Protein AF-A0A0M3JA82-F1 (afdb_monomer_lite)

Organism: Anisakis simplex (NCBI:txid6269)

Radius of gyration: 19.35 Å; chains: 1; bounding box: 41×44×54 Å

Foldseek 3Di:
DVLLLCLLVLLLLLLLLLLPPQLLSLLLNLLVLLVSLVCVLPDVVQVFDPVLNVLSVVLNVVSPDCVNCVLSVNHDDPHSVVSNVVSVVVVVVVVVVVVVPVPDDDDDDPVVVVSSVVSNVVSVVNSVSSVVSVVSSVVRGPDPDPSLVVSLVVLLCCLQPPDPSNVSSVVVNVVSDPDDDPVNVVSVVVVVVVVVVVVVD

Structure (mmCIF, N/CA/C/O backbone):
data_AF-A0A0M3JA82-F1
#
_entry.id   AF-A0A0M3JA82-F1
#
loop_
_atom_site.group_PDB
_atom_site.id
_atom_site.type_symbol
_atom_site.label_atom_id
_atom_site.label_alt_id
_atom_site.label_comp_id
_atom_site.label_asym_id
_atom_site.label_entity_id
_atom_site.label_seq_id
_atom_site.pdbx_PDB_ins_code
_atom_site.Cartn_x
_atom_site.Cartn_y
_atom_site.Cartn_z
_atom_site.occupancy
_atom_site.B_iso_or_equiv
_atom_site.auth_seq_id
_atom_site.auth_comp_id
_atom_site.auth_asym_id
_atom_site.auth_atom_id
_atom_site.pdbx_PDB_model_num
ATOM 1 N N . MET A 1 1 ? 13.666 -11.683 -6.763 1.00 44.91 1 MET A N 1
ATOM 2 C CA . MET A 1 1 ? 13.104 -12.729 -5.869 1.00 44.91 1 MET A CA 1
ATOM 3 C C . MET A 1 1 ? 12.650 -12.192 -4.512 1.00 44.91 1 MET A C 1
ATOM 5 O O . MET A 1 1 ? 11.542 -12.524 -4.117 1.00 44.91 1 MET A O 1
ATOM 9 N N . LEU A 1 2 ? 13.435 -11.373 -3.786 1.00 51.62 2 LEU A N 1
ATOM 10 C CA . LEU A 1 2 ? 12.968 -10.828 -2.496 1.00 51.62 2 LEU A CA 1
ATOM 11 C C . LEU A 1 2 ? 11.893 -9.739 -2.658 1.00 51.62 2 LEU A C 1
ATOM 13 O O . LEU A 1 2 ? 10.904 -9.768 -1.934 1.00 51.62 2 LEU A O 1
ATOM 17 N N . VAL A 1 3 ? 12.042 -8.822 -3.619 1.00 56.50 3 VAL A N 1
ATOM 18 C CA . VAL A 1 3 ? 11.141 -7.662 -3.755 1.00 56.50 3 VAL A CA 1
ATOM 19 C C . VAL A 1 3 ? 9.725 -8.081 -4.153 1.00 56.50 3 VAL A C 1
ATOM 21 O O . VAL A 1 3 ? 8.761 -7.669 -3.514 1.00 56.50 3 VAL A O 1
ATOM 24 N N . ASP A 1 4 ? 9.608 -9.001 -5.105 1.00 60.62 4 ASP A N 1
ATOM 25 C CA . ASP A 1 4 ? 8.323 -9.483 -5.616 1.00 60.62 4 ASP A CA 1
ATOM 26 C C . ASP A 1 4 ? 7.483 -10.194 -4.538 1.00 60.62 4 ASP A C 1
ATOM 28 O O . ASP A 1 4 ? 6.259 -10.208 -4.586 1.00 60.62 4 ASP A O 1
ATOM 32 N N . SER A 1 5 ? 8.134 -10.817 -3.546 1.00 68.00 5 SER A N 1
ATOM 33 C CA . SER A 1 5 ? 7.434 -11.460 -2.421 1.00 68.00 5 SER A CA 1
ATOM 34 C C . SER A 1 5 ? 6.923 -10.457 -1.385 1.00 68.00 5 SER A C 1
ATOM 36 O O . SER A 1 5 ? 5.996 -10.759 -0.633 1.00 68.00 5 SER A O 1
ATOM 38 N N . GLN A 1 6 ? 7.541 -9.275 -1.325 1.00 75.62 6 GLN A N 1
ATOM 39 C CA . GLN A 1 6 ? 7.246 -8.266 -0.314 1.00 75.62 6 GLN A CA 1
ATOM 40 C C . GLN A 1 6 ? 6.302 -7.183 -0.824 1.00 75.62 6 GLN A C 1
ATOM 42 O O . GLN A 1 6 ? 5.654 -6.544 -0.000 1.00 75.62 6 GLN A O 1
ATOM 47 N N . LEU A 1 7 ? 6.176 -6.990 -2.141 1.00 79.81 7 LEU A N 1
ATOM 48 C CA . LEU A 1 7 ? 5.348 -5.938 -2.740 1.00 79.81 7 LEU A CA 1
ATOM 49 C C . LEU A 1 7 ? 3.901 -5.923 -2.209 1.00 79.81 7 LEU A C 1
ATOM 51 O O . LEU A 1 7 ? 3.450 -4.862 -1.775 1.00 79.81 7 LEU A O 1
ATOM 55 N N . PRO A 1 8 ? 3.205 -7.075 -2.088 1.00 85.69 8 PRO A N 1
ATOM 56 C CA . PRO A 1 8 ? 1.876 -7.126 -1.474 1.00 85.69 8 PRO A CA 1
ATOM 57 C C . PRO A 1 8 ? 1.854 -6.673 -0.007 1.00 85.69 8 PRO A C 1
ATOM 59 O O . PRO A 1 8 ? 0.906 -6.027 0.433 1.00 85.69 8 PRO A O 1
ATOM 62 N N . ASN A 1 9 ? 2.899 -6.999 0.763 1.00 85.25 9 ASN A N 1
ATOM 63 C CA . ASN A 1 9 ? 3.013 -6.601 2.168 1.00 85.25 9 ASN A CA 1
ATOM 64 C C . ASN A 1 9 ? 3.306 -5.106 2.296 1.00 85.25 9 ASN A C 1
ATOM 66 O O . ASN A 1 9 ? 2.727 -4.449 3.153 1.00 85.25 9 ASN A O 1
ATOM 70 N N . ILE A 1 10 ? 4.167 -4.565 1.432 1.00 81.50 10 ILE A N 1
ATOM 71 C CA . ILE A 1 10 ? 4.504 -3.140 1.392 1.00 81.50 10 ILE A CA 1
ATOM 72 C C . ILE A 1 10 ? 3.253 -2.332 1.065 1.00 81.50 10 ILE A C 1
ATOM 74 O O . ILE A 1 10 ? 2.904 -1.431 1.821 1.00 81.50 10 ILE A O 1
ATOM 78 N N . MET A 1 11 ? 2.530 -2.706 0.004 1.00 85.00 11 MET A N 1
ATOM 79 C CA . MET A 1 11 ? 1.276 -2.047 -0.371 1.00 85.00 11 MET A CA 1
ATOM 80 C C . MET A 1 11 ? 0.254 -2.087 0.762 1.00 85.00 11 MET A C 1
ATOM 82 O O . MET A 1 11 ? -0.398 -1.080 1.045 1.00 85.00 11 MET A O 1
ATOM 86 N N . HIS A 1 12 ? 0.156 -3.216 1.467 1.00 88.38 12 HIS A N 1
ATOM 87 C CA . HIS A 1 12 ? -0.745 -3.343 2.607 1.00 88.38 12 HIS A CA 1
ATOM 88 C C . HIS A 1 12 ? -0.336 -2.467 3.796 1.00 88.38 12 HIS A C 1
ATOM 90 O O . HIS A 1 12 ? -1.172 -1.751 4.341 1.00 88.38 12 HIS A O 1
ATOM 96 N N . ILE A 1 13 ? 0.948 -2.459 4.162 1.00 84.75 13 ILE A N 1
ATOM 97 C CA . ILE A 1 13 ? 1.487 -1.627 5.248 1.00 84.75 13 ILE A CA 1
ATOM 98 C C . ILE A 1 13 ? 1.284 -0.145 4.936 1.00 84.75 13 ILE A C 1
ATOM 100 O O . ILE A 1 13 ? 0.745 0.576 5.773 1.00 84.75 13 ILE A O 1
ATOM 104 N N . VAL A 1 14 ? 1.650 0.301 3.729 1.00 81.56 14 VAL A N 1
ATOM 105 C CA . VAL A 1 14 ? 1.443 1.690 3.303 1.00 81.56 14 VAL A CA 1
ATOM 106 C C . VAL A 1 14 ? -0.035 2.049 3.371 1.00 81.56 14 VAL A C 1
ATOM 108 O O . VAL A 1 14 ? -0.371 3.082 3.927 1.00 81.56 14 VAL A O 1
ATOM 111 N N . THR A 1 15 ? -0.934 1.183 2.901 1.00 84.88 15 THR A N 1
ATOM 112 C CA . THR A 1 15 ? -2.383 1.446 2.936 1.00 84.88 15 THR A CA 1
ATOM 113 C C . THR A 1 15 ? -2.925 1.543 4.363 1.00 84.88 15 THR A C 1
ATOM 115 O O . THR A 1 15 ? -3.712 2.437 4.667 1.00 84.88 15 THR A O 1
ATOM 118 N N . CYS A 1 16 ? -2.503 0.658 5.270 1.00 82.69 16 CYS A N 1
ATOM 119 C CA . CYS A 1 16 ? -2.956 0.685 6.663 1.00 82.69 16 CYS A CA 1
ATOM 120 C C . CYS A 1 16 ? -2.388 1.861 7.466 1.00 82.69 16 CYS A C 1
ATOM 122 O O . CYS A 1 16 ? -3.008 2.292 8.441 1.00 82.69 16 CYS A O 1
ATOM 124 N N . LEU A 1 17 ? -1.211 2.354 7.097 1.00 77.69 17 LEU A N 1
ATOM 125 C CA . LEU A 1 17 ? -0.515 3.411 7.824 1.00 77.69 17 LEU A CA 1
ATOM 126 C C . LEU A 1 17 ? -0.634 4.787 7.149 1.00 77.69 17 LEU A C 1
ATOM 128 O O . LEU A 1 17 ? -0.330 5.798 7.767 1.00 77.69 17 LEU A O 1
ATOM 132 N N . ALA A 1 18 ? -1.137 4.842 5.918 1.00 72.00 18 ALA A N 1
ATOM 133 C CA . ALA A 1 18 ? -1.415 6.067 5.172 1.00 72.00 18 ALA A CA 1
ATOM 134 C C . ALA A 1 18 ? -2.380 7.004 5.914 1.00 72.00 18 ALA A C 1
ATOM 136 O O . ALA A 1 18 ? -2.218 8.214 5.876 1.00 72.00 18 ALA A O 1
ATOM 137 N N . ALA A 1 19 ? -3.370 6.460 6.619 1.00 66.38 19 ALA A N 1
ATOM 138 C CA . ALA A 1 19 ? -4.309 7.263 7.402 1.00 66.38 19 ALA A CA 1
ATOM 139 C C . ALA A 1 19 ? -3.764 7.664 8.788 1.00 66.38 19 ALA A C 1
ATOM 141 O O . ALA A 1 19 ? -4.510 8.207 9.596 1.00 66.38 19 ALA A O 1
ATOM 142 N N . ASP A 1 20 ? -2.504 7.345 9.100 1.00 71.31 20 ASP A N 1
ATOM 143 C CA . ASP A 1 20 ? -1.897 7.705 10.376 1.00 71.31 20 ASP A CA 1
ATOM 144 C C . ASP A 1 20 ? -1.410 9.163 10.371 1.00 71.31 20 ASP A C 1
ATOM 146 O O . ASP A 1 20 ? -0.782 9.645 9.419 1.00 71.31 20 ASP A O 1
ATOM 150 N N . GLU A 1 21 ? -1.709 9.882 11.447 1.00 66.69 21 GLU A N 1
ATOM 151 C CA . GLU A 1 21 ? -1.297 11.276 11.633 1.00 66.69 21 GLU A CA 1
ATOM 152 C C . GLU A 1 21 ? 0.134 11.387 12.173 1.00 66.69 21 GLU A C 1
ATOM 154 O O . GLU A 1 21 ? 0.722 12.466 12.128 1.00 66.69 21 GLU A O 1
ATOM 159 N N . SER A 1 22 ? 0.737 10.281 12.628 1.00 72.12 22 SER A N 1
ATOM 160 C CA . SER A 1 22 ? 2.102 10.302 13.145 1.00 72.12 22 SER A CA 1
ATOM 161 C C . SER A 1 22 ? 3.124 10.606 12.046 1.00 72.12 22 SER A C 1
ATOM 163 O O . SER A 1 22 ? 3.312 9.838 11.095 1.00 72.12 22 SER A O 1
ATOM 165 N N . ASN A 1 23 ? 3.874 11.694 12.237 1.00 67.19 23 ASN A N 1
ATOM 166 C CA . ASN A 1 23 ? 5.014 12.051 11.389 1.00 67.19 23 ASN A CA 1
ATOM 167 C C . ASN A 1 23 ? 6.048 10.919 11.320 1.00 67.19 23 ASN A C 1
ATOM 169 O O . ASN A 1 23 ? 6.592 10.649 10.255 1.00 67.19 23 ASN A O 1
ATOM 173 N N . PHE A 1 24 ? 6.270 10.191 12.421 1.00 69.88 24 PHE A N 1
ATOM 174 C CA . PHE A 1 24 ? 7.186 9.050 12.438 1.00 69.88 24 PHE A CA 1
ATOM 175 C C . PHE A 1 24 ? 6.775 7.961 11.440 1.00 69.88 24 PHE A C 1
ATOM 177 O O . PHE A 1 24 ? 7.601 7.456 10.673 1.00 69.88 24 PHE A O 1
ATOM 184 N N . ILE A 1 25 ? 5.488 7.612 11.445 1.00 72.69 25 ILE A N 1
ATOM 185 C CA . ILE A 1 25 ? 4.926 6.580 10.575 1.00 72.69 25 ILE A CA 1
ATOM 186 C C . ILE A 1 25 ? 5.009 7.019 9.112 1.00 72.69 25 ILE A C 1
ATOM 188 O O . ILE A 1 25 ? 5.451 6.244 8.266 1.00 72.69 25 ILE A O 1
ATOM 192 N N . ARG A 1 26 ? 4.684 8.282 8.827 1.00 72.88 26 ARG A N 1
ATOM 193 C CA . ARG A 1 26 ? 4.793 8.889 7.492 1.00 72.88 26 ARG A CA 1
ATOM 194 C C . ARG A 1 26 ? 6.226 8.845 6.951 1.00 72.88 26 ARG A C 1
ATOM 196 O O . ARG A 1 26 ? 6.449 8.319 5.860 1.00 72.88 26 ARG A O 1
ATOM 203 N N . CYS A 1 27 ? 7.202 9.292 7.742 1.00 70.56 27 CYS A N 1
ATOM 204 C CA . CYS A 1 27 ? 8.627 9.220 7.408 1.00 70.56 27 CYS A CA 1
ATOM 205 C C . CYS A 1 27 ? 9.093 7.775 7.174 1.00 70.56 27 CYS A C 1
ATOM 207 O O . CYS A 1 27 ? 9.822 7.495 6.222 1.00 70.56 27 CYS A O 1
ATOM 209 N N . SER A 1 28 ? 8.653 6.841 8.022 1.00 74.94 28 SER A N 1
ATOM 210 C CA . SER A 1 28 ? 9.025 5.426 7.924 1.00 74.94 28 SER A CA 1
ATOM 211 C C . SER A 1 28 ? 8.469 4.770 6.660 1.00 74.94 28 SER A C 1
ATOM 213 O O . SER A 1 28 ? 9.198 4.058 5.970 1.00 74.94 28 SER A O 1
ATOM 215 N N . ILE A 1 29 ? 7.205 5.042 6.313 1.00 76.94 29 ILE A N 1
ATOM 216 C CA . ILE A 1 29 ? 6.591 4.587 5.057 1.00 76.94 29 ILE A CA 1
ATOM 217 C C . ILE A 1 29 ? 7.383 5.116 3.866 1.00 76.94 29 ILE A C 1
ATOM 219 O O . ILE A 1 29 ? 7.764 4.335 2.994 1.00 76.94 29 ILE A O 1
ATOM 223 N N . PHE A 1 30 ? 7.649 6.424 3.845 1.00 75.88 30 PHE A N 1
ATOM 224 C CA . PHE A 1 30 ? 8.395 7.072 2.772 1.00 75.88 30 PHE A CA 1
ATOM 225 C C . PHE A 1 30 ? 9.781 6.439 2.586 1.00 75.88 30 PHE A C 1
ATOM 227 O O . PHE A 1 30 ? 10.139 6.048 1.474 1.00 75.88 30 PHE A O 1
ATOM 234 N N . ALA A 1 31 ? 10.534 6.259 3.675 1.00 75.88 31 ALA A N 1
ATOM 235 C CA . ALA A 1 31 ? 11.864 5.655 3.650 1.00 75.88 31 ALA A CA 1
ATOM 236 C C . ALA A 1 31 ? 11.843 4.203 3.141 1.00 75.88 31 ALA A C 1
ATOM 238 O O . ALA A 1 31 ? 12.665 3.829 2.303 1.00 75.88 31 ALA A O 1
ATOM 239 N N . ILE A 1 32 ? 10.892 3.388 3.612 1.00 79.31 32 ILE A N 1
ATOM 240 C CA . ILE A 1 32 ? 10.730 1.992 3.180 1.00 79.31 32 ILE A CA 1
ATOM 241 C C . ILE A 1 32 ? 10.435 1.939 1.680 1.00 79.31 32 ILE A C 1
ATOM 243 O O . ILE A 1 32 ? 11.161 1.281 0.933 1.00 79.31 32 ILE A O 1
ATOM 247 N N . VAL A 1 33 ? 9.408 2.667 1.238 1.00 78.88 33 VAL A N 1
ATOM 248 C CA . VAL A 1 33 ? 9.001 2.755 -0.168 1.00 78.88 33 VAL A CA 1
ATOM 249 C C . VAL A 1 33 ? 10.177 3.172 -1.046 1.00 78.88 33 VAL A C 1
ATOM 251 O O . VAL A 1 33 ? 10.512 2.465 -1.997 1.00 78.88 33 VAL A O 1
ATOM 254 N N . SER A 1 34 ? 10.833 4.279 -0.700 1.00 79.56 34 SER A N 1
ATOM 255 C CA . SER A 1 34 ? 11.960 4.818 -1.457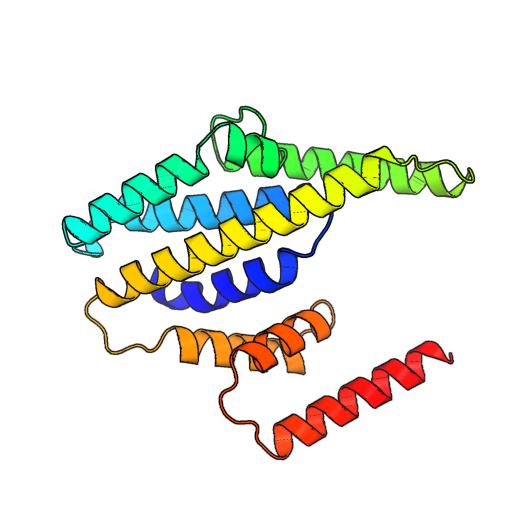 1.00 79.56 34 SER A CA 1
ATOM 256 C C . SER A 1 34 ? 13.074 3.777 -1.611 1.00 79.56 34 SER A C 1
ATOM 258 O O . SER A 1 34 ? 13.482 3.460 -2.730 1.00 79.56 34 SER A O 1
ATOM 260 N N . ASN A 1 35 ? 13.485 3.137 -0.511 1.00 82.06 35 ASN A N 1
ATOM 261 C CA . ASN A 1 35 ? 14.538 2.119 -0.522 1.00 82.06 35 ASN A CA 1
ATOM 262 C C . ASN A 1 35 ? 14.204 0.914 -1.410 1.00 82.06 35 ASN A C 1
ATOM 264 O O . ASN A 1 35 ? 15.080 0.401 -2.106 1.00 82.06 35 ASN A O 1
ATOM 268 N N . ILE A 1 36 ? 12.951 0.456 -1.408 1.00 81.25 36 ILE A N 1
ATOM 269 C CA . ILE A 1 36 ? 12.528 -0.680 -2.231 1.00 81.25 36 ILE A CA 1
ATOM 270 C C . ILE A 1 36 ? 12.612 -0.333 -3.714 1.00 81.25 36 ILE A C 1
ATOM 272 O O . ILE A 1 36 ? 13.212 -1.087 -4.477 1.00 81.25 36 ILE A O 1
ATOM 276 N N . PHE A 1 37 ? 12.056 0.806 -4.126 1.00 81.94 37 PHE A N 1
ATOM 277 C CA . PHE A 1 37 ? 12.047 1.196 -5.535 1.00 81.94 37 PHE A CA 1
ATOM 278 C C . PHE A 1 37 ? 13.438 1.583 -6.046 1.00 81.94 37 PHE A C 1
ATOM 280 O O . PHE A 1 37 ? 13.789 1.214 -7.167 1.00 81.94 37 PHE A O 1
ATOM 287 N N . HIS A 1 38 ? 14.277 2.211 -5.217 1.00 83.06 38 HIS A N 1
ATOM 288 C CA . HIS A 1 38 ? 15.701 2.374 -5.522 1.00 83.06 38 HIS A CA 1
ATOM 289 C C . HIS A 1 38 ? 16.406 1.020 -5.660 1.00 83.06 38 HIS A C 1
ATOM 291 O O . HIS A 1 38 ? 17.185 0.825 -6.592 1.00 83.06 38 HIS A O 1
ATOM 297 N N . GLY A 1 39 ? 16.099 0.062 -4.781 1.00 81.94 39 GLY A N 1
ATOM 298 C CA . GLY A 1 39 ? 16.616 -1.301 -4.854 1.00 81.94 39 GLY A CA 1
ATOM 299 C C . GLY A 1 39 ? 16.201 -2.035 -6.131 1.00 81.94 39 GLY A C 1
ATOM 300 O O . GLY A 1 39 ? 17.022 -2.742 -6.705 1.00 81.94 39 GLY A O 1
ATOM 301 N N . ILE A 1 40 ? 14.967 -1.848 -6.614 1.00 80.00 40 ILE A N 1
ATOM 302 C CA . ILE A 1 40 ? 14.517 -2.372 -7.916 1.00 80.00 40 ILE A CA 1
ATOM 303 C C . ILE A 1 40 ? 15.313 -1.715 -9.048 1.00 80.00 40 ILE A C 1
ATOM 305 O O . ILE A 1 40 ? 15.851 -2.423 -9.894 1.00 80.00 40 ILE A O 1
ATOM 309 N N . ALA A 1 41 ? 15.426 -0.382 -9.042 1.00 81.69 41 ALA A N 1
ATOM 310 C CA . ALA A 1 41 ? 16.093 0.383 -10.097 1.00 81.69 41 ALA A CA 1
ATOM 311 C C . ALA A 1 41 ? 17.582 0.039 -10.235 1.00 81.69 41 ALA A C 1
ATOM 313 O O . ALA A 1 41 ? 18.111 -0.005 -11.344 1.00 81.69 41 ALA A O 1
ATOM 314 N N . ALA A 1 42 ? 18.257 -0.185 -9.106 1.00 82.06 42 ALA A N 1
ATOM 315 C CA . ALA A 1 42 ? 19.686 -0.467 -9.052 1.00 82.06 42 ALA A CA 1
ATOM 316 C C . ALA A 1 42 ? 20.023 -1.951 -9.257 1.00 82.06 42 ALA A C 1
ATOM 318 O O . ALA A 1 42 ? 21.194 -2.282 -9.444 1.00 82.06 42 ALA A O 1
ATOM 319 N N . ASN A 1 43 ? 19.039 -2.855 -9.189 1.00 78.94 43 ASN A N 1
ATOM 320 C CA . ASN A 1 43 ? 19.300 -4.286 -9.239 1.00 78.94 43 ASN A CA 1
ATOM 321 C C . ASN A 1 43 ? 19.277 -4.809 -10.689 1.00 78.94 43 ASN A C 1
ATOM 323 O O . ASN A 1 43 ? 18.208 -4.898 -11.299 1.00 78.94 43 ASN A O 1
ATOM 327 N N . PRO A 1 44 ? 20.435 -5.230 -11.234 1.00 72.62 44 PRO A N 1
ATOM 328 C CA . PRO A 1 44 ? 20.550 -5.663 -12.625 1.00 72.62 44 PRO A CA 1
ATOM 329 C C . PRO A 1 44 ? 19.824 -6.985 -12.912 1.00 72.62 44 PRO A C 1
ATOM 331 O O . PRO A 1 44 ? 19.593 -7.308 -14.070 1.00 72.62 44 PRO A O 1
ATOM 334 N N . VAL A 1 45 ? 19.435 -7.749 -11.882 1.00 74.69 45 VAL A N 1
ATOM 335 C CA . VAL A 1 45 ? 18.722 -9.030 -12.035 1.00 74.69 45 VAL A CA 1
ATOM 336 C C . VAL A 1 45 ? 17.334 -8.845 -12.654 1.00 74.69 45 VAL A C 1
ATOM 338 O O . VAL A 1 45 ? 16.821 -9.770 -13.276 1.00 74.69 45 VAL A O 1
ATOM 341 N N . TYR A 1 46 ? 16.719 -7.669 -12.503 1.00 71.25 46 TYR A N 1
ATOM 342 C CA . TYR A 1 46 ? 15.344 -7.442 -12.946 1.00 71.25 46 TYR A CA 1
ATOM 343 C C . TYR A 1 46 ? 15.186 -7.144 -14.445 1.00 71.25 46 TYR A C 1
ATOM 345 O O . TYR A 1 46 ? 14.048 -6.989 -14.868 1.00 71.25 46 TYR A O 1
ATOM 353 N N . ASN A 1 47 ? 16.273 -7.077 -15.238 1.00 72.38 47 ASN A N 1
ATOM 354 C CA . ASN A 1 47 ? 16.252 -6.856 -16.700 1.00 72.38 47 ASN A CA 1
ATOM 355 C C . ASN A 1 47 ? 15.137 -5.893 -17.165 1.00 72.38 47 ASN A C 1
ATOM 357 O O . ASN A 1 47 ? 14.348 -6.203 -18.055 1.00 72.38 47 ASN A O 1
ATOM 361 N N . LEU A 1 48 ? 15.047 -4.732 -16.510 1.00 78.62 48 LEU A N 1
ATOM 362 C CA . LEU A 1 48 ? 13.941 -3.796 -16.694 1.00 78.62 48 LEU A CA 1
ATOM 363 C C . LEU A 1 48 ? 13.921 -3.262 -18.132 1.00 78.62 48 LEU A C 1
ATOM 365 O O . LEU A 1 48 ? 14.961 -2.874 -18.670 1.00 78.62 48 LEU A O 1
ATOM 369 N N . SER A 1 49 ? 12.731 -3.174 -18.730 1.00 82.00 49 SER A N 1
ATOM 370 C CA . SER A 1 49 ? 12.560 -2.493 -20.016 1.00 82.00 49 SER A CA 1
ATOM 371 C C . SER A 1 49 ? 12.941 -1.010 -19.905 1.00 82.00 49 SER A C 1
ATOM 373 O O . SER A 1 49 ? 12.837 -0.408 -18.833 1.00 82.00 49 SER A O 1
ATOM 375 N N . GLU A 1 50 ? 13.360 -0.387 -21.012 1.00 83.88 50 GLU A N 1
ATOM 376 C CA . GLU A 1 50 ? 13.692 1.050 -21.023 1.00 83.88 50 GLU A CA 1
ATOM 377 C C . GLU A 1 50 ? 12.507 1.923 -20.588 1.00 83.88 50 GLU A C 1
ATOM 379 O O . GLU A 1 50 ? 12.683 2.888 -19.841 1.00 83.88 50 GLU A O 1
ATOM 384 N N . ASP A 1 51 ? 11.288 1.546 -20.981 1.00 81.69 51 ASP A N 1
ATOM 385 C CA . ASP A 1 51 ? 10.072 2.238 -20.556 1.00 81.69 51 ASP A CA 1
ATOM 386 C C . ASP A 1 51 ? 9.856 2.135 -19.044 1.00 81.69 51 ASP A C 1
ATOM 388 O O . ASP A 1 51 ? 9.611 3.152 -18.393 1.00 81.69 51 ASP A O 1
ATOM 392 N N . LEU A 1 52 ? 10.023 0.941 -18.463 1.00 81.12 52 LEU A N 1
ATOM 393 C CA . LEU A 1 52 ? 9.888 0.742 -17.021 1.00 81.12 52 LEU A CA 1
ATOM 394 C C . LEU A 1 52 ? 10.988 1.476 -16.248 1.00 81.12 52 LEU A C 1
ATOM 396 O O . LEU A 1 52 ? 10.719 2.108 -15.226 1.00 81.12 52 LEU A O 1
ATOM 400 N N . ARG A 1 53 ? 12.223 1.456 -16.756 1.00 83.38 53 ARG A N 1
ATOM 401 C CA . ARG A 1 53 ? 13.354 2.189 -16.180 1.00 83.38 53 ARG A CA 1
ATOM 402 C C . ARG A 1 53 ? 13.097 3.696 -16.171 1.00 83.38 53 ARG A C 1
ATOM 404 O O . ARG A 1 53 ? 13.380 4.366 -15.173 1.00 83.38 53 ARG A O 1
ATOM 411 N N . ARG A 1 54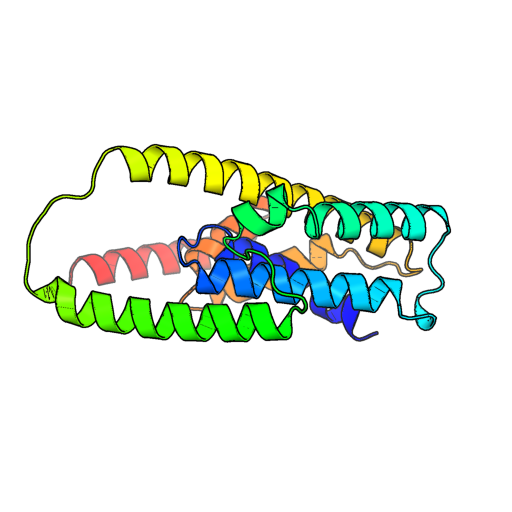 ? 12.516 4.233 -17.248 1.00 84.00 54 ARG A N 1
ATOM 412 C CA . ARG A 1 54 ? 12.100 5.638 -17.339 1.00 84.00 54 ARG A CA 1
ATOM 413 C C . ARG A 1 54 ? 10.977 5.965 -16.354 1.00 84.00 54 ARG A C 1
ATOM 415 O O . ARG A 1 54 ? 11.106 6.952 -15.630 1.00 84.00 54 ARG A O 1
ATOM 422 N N . SER A 1 55 ? 9.924 5.148 -16.284 1.00 83.12 55 SER A N 1
ATOM 423 C CA . SER A 1 55 ? 8.828 5.332 -15.318 1.00 83.12 55 SER A CA 1
ATOM 424 C C . SER A 1 55 ? 9.338 5.309 -13.877 1.00 83.12 55 SER A C 1
ATOM 426 O O . SER A 1 55 ? 9.027 6.212 -13.104 1.00 83.12 55 SER A O 1
ATOM 428 N N . LEU A 1 56 ? 10.211 4.356 -13.543 1.00 83.38 56 LEU A N 1
ATOM 429 C CA . LEU A 1 56 ? 10.815 4.231 -12.216 1.00 83.38 56 LEU A CA 1
ATOM 430 C C . LEU A 1 56 ? 11.711 5.428 -11.868 1.00 83.38 56 LEU A C 1
ATOM 432 O O . LEU A 1 56 ? 11.685 5.918 -10.743 1.00 83.38 56 LEU A O 1
ATOM 436 N N . THR A 1 57 ? 12.454 5.958 -12.841 1.00 84.75 57 THR A N 1
ATOM 437 C CA . THR A 1 57 ? 13.266 7.172 -12.657 1.00 84.75 57 THR A CA 1
ATOM 438 C C . THR A 1 57 ? 12.391 8.396 -12.386 1.00 84.75 57 THR A C 1
ATOM 440 O O . THR A 1 57 ? 12.692 9.187 -11.494 1.00 84.75 57 THR A O 1
ATOM 443 N N . LEU A 1 58 ? 11.289 8.558 -13.127 1.00 82.50 58 LEU A N 1
ATOM 444 C CA . LEU A 1 58 ? 10.339 9.650 -12.901 1.00 82.50 58 LEU A CA 1
ATOM 445 C C . LEU A 1 58 ? 9.650 9.527 -11.540 1.00 82.50 58 LEU A C 1
ATOM 447 O O . LEU A 1 58 ? 9.517 10.532 -10.846 1.00 82.50 58 LEU A O 1
ATOM 451 N N . PHE A 1 59 ? 9.271 8.309 -11.153 1.00 83.81 59 PHE A N 1
ATOM 452 C CA . PHE A 1 59 ? 8.692 7.998 -9.851 1.00 83.81 59 PHE A CA 1
ATOM 453 C C . PHE A 1 59 ? 9.631 8.380 -8.704 1.00 83.81 59 PHE A C 1
ATOM 455 O O . PHE A 1 59 ? 9.251 9.145 -7.820 1.00 83.81 59 PHE A O 1
ATOM 462 N N . LEU A 1 60 ? 10.880 7.909 -8.749 1.00 83.88 60 LEU A N 1
ATOM 463 C CA . LEU A 1 60 ? 11.885 8.212 -7.729 1.00 83.88 60 LEU A CA 1
ATOM 464 C C . LEU A 1 60 ? 12.196 9.711 -7.678 1.00 83.88 60 LEU A C 1
ATOM 466 O O . LEU A 1 60 ? 12.294 10.281 -6.597 1.00 83.88 60 LEU A O 1
ATOM 470 N N . ARG A 1 61 ? 12.254 10.387 -8.832 1.00 83.38 61 ARG A N 1
ATOM 471 C CA . ARG A 1 61 ? 12.420 11.845 -8.885 1.00 83.38 61 ARG A CA 1
ATOM 472 C C . ARG A 1 61 ? 11.248 12.584 -8.238 1.00 83.38 61 ARG A C 1
ATOM 474 O O . ARG A 1 61 ? 11.472 13.578 -7.555 1.00 83.38 61 ARG A O 1
ATOM 481 N N . GLN A 1 62 ? 10.018 12.122 -8.458 1.00 79.88 62 GLN A N 1
ATOM 482 C CA . GLN A 1 62 ? 8.837 12.702 -7.822 1.00 79.88 62 GLN A CA 1
ATOM 483 C C . GLN A 1 62 ? 8.879 12.487 -6.305 1.00 79.88 62 GLN A C 1
ATOM 485 O O . GLN A 1 62 ? 8.643 13.436 -5.562 1.00 79.88 62 GLN A O 1
ATOM 490 N N . LEU A 1 63 ? 9.251 11.287 -5.845 1.00 76.75 63 LEU A N 1
ATOM 491 C CA . LEU A 1 63 ? 9.426 10.997 -4.419 1.00 76.75 63 LEU A CA 1
ATOM 492 C C . LEU A 1 63 ? 10.483 11.890 -3.761 1.00 76.75 63 LEU A C 1
ATOM 494 O O . LEU A 1 63 ? 10.263 12.377 -2.657 1.00 76.75 63 LEU A O 1
ATOM 498 N N . SER A 1 64 ? 11.602 12.140 -4.439 1.00 78.31 64 SER A N 1
ATOM 499 C CA . SER A 1 64 ? 12.676 13.017 -3.956 1.00 78.31 64 SER A CA 1
ATOM 500 C C . SER A 1 64 ? 12.404 14.511 -4.163 1.00 78.31 64 SER A C 1
ATOM 502 O O . SER A 1 64 ? 13.287 15.329 -3.912 1.00 78.31 64 SER A O 1
ATOM 504 N N . SER A 1 65 ? 11.223 14.899 -4.654 1.00 78.31 65 SER A N 1
ATOM 505 C CA . SER A 1 65 ? 10.894 16.315 -4.818 1.00 78.31 65 SER A CA 1
ATOM 506 C C . SER A 1 65 ? 10.764 17.001 -3.460 1.00 78.31 65 SER A C 1
ATOM 508 O O . SER A 1 65 ? 10.245 16.430 -2.504 1.00 78.31 65 SER A O 1
ATOM 510 N N . GLU A 1 66 ? 11.200 18.257 -3.383 1.00 68.19 66 GLU A N 1
ATOM 511 C CA . GLU A 1 66 ? 11.118 19.066 -2.163 1.00 68.19 66 GLU A CA 1
ATOM 512 C C . GLU A 1 66 ? 9.670 19.205 -1.661 1.00 68.19 66 GLU A C 1
ATOM 514 O O . GLU A 1 66 ? 9.417 19.193 -0.460 1.00 68.19 66 GLU A O 1
ATOM 519 N N . GLU A 1 67 ? 8.707 19.266 -2.582 1.00 68.56 67 GLU A N 1
ATOM 520 C CA . GLU A 1 67 ? 7.272 19.259 -2.286 1.00 68.56 67 GLU A CA 1
ATOM 521 C C . GLU A 1 67 ? 6.840 17.959 -1.592 1.00 68.56 67 GLU A C 1
ATOM 523 O O . GLU A 1 67 ? 6.186 18.002 -0.551 1.00 68.56 67 GLU A O 1
ATOM 528 N N . THR A 1 68 ? 7.269 16.803 -2.110 1.00 68.19 68 THR A N 1
ATOM 529 C CA . THR A 1 68 ? 6.943 15.492 -1.526 1.00 68.19 68 THR A CA 1
ATOM 530 C C . THR A 1 68 ? 7.673 15.274 -0.200 1.00 68.19 68 THR A C 1
ATOM 532 O O . THR A 1 68 ? 7.097 14.777 0.761 1.00 68.19 68 THR A O 1
ATOM 535 N N . MET A 1 69 ? 8.925 15.707 -0.095 1.00 69.50 69 MET A N 1
ATOM 536 C CA . MET A 1 69 ? 9.701 15.645 1.144 1.00 69.50 69 MET A CA 1
ATOM 537 C C . MET A 1 69 ? 9.097 16.517 2.253 1.00 69.50 69 MET A C 1
ATOM 539 O O . MET A 1 69 ? 8.887 16.033 3.367 1.00 69.50 69 MET A O 1
ATOM 543 N N . ARG A 1 70 ? 8.722 17.769 1.948 1.00 66.12 70 ARG A N 1
ATOM 544 C CA . ARG A 1 70 ? 7.991 18.646 2.882 1.00 66.12 70 ARG A CA 1
ATOM 545 C C . ARG A 1 70 ? 6.674 18.027 3.325 1.00 66.12 70 ARG A C 1
ATOM 547 O O . ARG A 1 70 ? 6.327 18.104 4.498 1.00 66.12 70 ARG A O 1
ATOM 554 N N . LEU A 1 71 ? 5.965 17.387 2.403 1.00 64.62 71 LEU A N 1
ATOM 555 C CA . LEU A 1 71 ? 4.679 16.771 2.682 1.00 64.62 71 LEU A CA 1
ATOM 556 C C . LEU A 1 71 ? 4.755 15.649 3.724 1.00 64.62 71 LEU A C 1
ATOM 558 O O . LEU A 1 71 ? 3.873 15.528 4.573 1.00 64.62 71 LEU A O 1
ATOM 562 N N . PHE A 1 72 ? 5.806 14.834 3.667 1.00 63.50 72 PHE A N 1
ATOM 563 C CA . PHE A 1 72 ? 6.043 13.787 4.660 1.00 63.50 72 PHE A CA 1
ATOM 564 C C . PHE A 1 72 ? 6.759 14.307 5.914 1.00 63.50 72 PHE A C 1
ATOM 566 O O . PHE A 1 72 ? 7.102 13.511 6.782 1.00 63.50 72 PHE A O 1
ATOM 573 N N . ASN A 1 73 ? 6.963 15.628 6.024 1.00 63.66 73 ASN A N 1
ATOM 574 C CA . ASN A 1 73 ? 7.770 16.282 7.054 1.00 63.66 73 ASN A CA 1
ATOM 575 C C . ASN A 1 73 ? 9.204 15.718 7.137 1.00 63.66 73 ASN A C 1
ATOM 577 O O . ASN A 1 73 ? 9.823 15.643 8.198 1.00 63.66 73 ASN A O 1
ATOM 581 N N . VAL A 1 74 ? 9.729 15.308 5.981 1.00 61.56 74 VAL A N 1
ATOM 582 C CA . VAL A 1 74 ? 11.080 14.791 5.773 1.00 61.56 74 VAL A CA 1
ATOM 583 C C . VAL A 1 74 ? 11.909 15.910 5.143 1.00 61.56 74 VAL A C 1
ATOM 585 O O . VAL A 1 74 ? 12.248 15.854 3.968 1.00 61.56 74 VAL A O 1
ATOM 588 N N . ILE A 1 75 ? 12.163 17.001 5.863 1.00 51.47 75 ILE A N 1
ATOM 589 C CA . ILE A 1 75 ? 12.911 18.128 5.280 1.00 51.47 75 ILE A CA 1
ATOM 590 C C . ILE A 1 75 ? 14.411 17.801 5.266 1.00 51.47 75 ILE A C 1
ATOM 592 O O . ILE A 1 75 ? 14.964 17.460 6.308 1.00 51.47 75 ILE A O 1
ATOM 596 N N . GLU A 1 76 ? 15.017 17.915 4.076 1.00 52.88 76 GLU A N 1
ATOM 597 C CA . GLU A 1 76 ? 16.461 17.895 3.764 1.00 52.88 76 GLU A CA 1
ATOM 598 C C . GLU A 1 76 ? 17.304 16.907 4.581 1.00 52.88 76 GLU A C 1
ATOM 600 O O . GLU A 1 76 ? 18.193 17.290 5.337 1.00 52.88 76 GLU A O 1
ATOM 605 N N . LEU A 1 77 ? 17.044 15.612 4.409 1.00 52.34 77 LEU A N 1
ATOM 606 C CA . LEU A 1 77 ? 17.932 14.569 4.919 1.00 52.34 77 LEU A CA 1
ATOM 607 C C . LEU A 1 77 ? 18.500 13.788 3.736 1.00 52.34 77 LEU A C 1
ATOM 609 O O . LEU A 1 77 ? 17.757 13.325 2.870 1.00 52.34 77 LEU A O 1
ATOM 613 N N . GLU A 1 78 ? 19.827 13.679 3.686 1.00 54.44 78 GLU A N 1
ATOM 614 C CA . GLU A 1 78 ? 20.593 13.172 2.542 1.00 54.44 78 GLU A CA 1
ATOM 615 C C . GLU A 1 78 ? 20.376 11.664 2.326 1.00 54.44 78 GLU A C 1
ATOM 617 O O . GLU A 1 78 ? 20.704 11.128 1.265 1.00 54.44 78 GLU A O 1
ATOM 622 N N . SER A 1 79 ? 19.801 10.955 3.309 1.00 56.09 79 SER A N 1
ATOM 623 C CA . SER A 1 79 ? 19.545 9.515 3.215 1.00 56.09 79 SER A CA 1
ATOM 624 C C . SER A 1 79 ? 18.307 9.028 3.975 1.00 56.09 79 SER A C 1
ATOM 626 O O . SER A 1 79 ? 17.936 9.552 5.023 1.00 56.09 79 SER A O 1
ATOM 628 N N . ALA A 1 80 ? 17.717 7.917 3.514 1.00 56.38 80 ALA A N 1
ATOM 629 C CA . ALA A 1 80 ? 16.612 7.229 4.194 1.00 56.38 80 ALA A CA 1
ATOM 630 C C . ALA A 1 80 ? 16.942 6.827 5.648 1.00 56.38 80 ALA A C 1
ATOM 632 O O . ALA A 1 80 ? 16.050 6.755 6.492 1.00 56.38 80 ALA A O 1
ATOM 633 N N . GLN A 1 81 ? 18.221 6.597 5.965 1.00 58.09 81 GLN A N 1
ATOM 634 C CA . GLN A 1 81 ? 18.671 6.313 7.328 1.00 58.09 81 GLN A CA 1
ATOM 635 C C . GLN A 1 81 ? 18.542 7.542 8.234 1.00 58.09 81 GLN A C 1
ATOM 637 O O . GLN A 1 81 ? 18.142 7.427 9.392 1.00 58.09 81 GLN A O 1
ATOM 642 N N . GLU A 1 82 ? 18.858 8.725 7.713 1.00 63.34 82 GLU A N 1
ATOM 643 C CA . GLU A 1 82 ? 18.671 9.981 8.431 1.00 63.34 82 GLU A CA 1
ATOM 644 C C . GLU A 1 82 ? 17.192 10.288 8.638 1.00 63.34 82 GLU A C 1
ATOM 646 O O . GLU A 1 82 ? 16.819 10.707 9.732 1.00 63.34 82 GLU A O 1
ATOM 651 N N . VAL A 1 83 ? 16.342 9.983 7.651 1.00 63.38 83 VAL A N 1
ATOM 652 C CA . VAL A 1 83 ? 14.880 10.082 7.779 1.00 63.38 83 VAL A CA 1
ATOM 653 C C . VAL A 1 83 ? 14.373 9.233 8.941 1.00 63.38 83 VAL A C 1
ATOM 655 O O . VAL A 1 83 ? 13.666 9.741 9.807 1.00 63.38 83 VAL A O 1
ATOM 658 N N . VAL A 1 84 ? 14.780 7.962 9.015 1.00 60.72 84 VAL A N 1
ATOM 659 C CA . VAL A 1 84 ? 14.398 7.059 10.113 1.00 60.72 84 VAL A CA 1
ATOM 660 C C . VAL A 1 84 ? 14.940 7.555 11.457 1.00 60.72 84 VAL A C 1
ATOM 662 O O . VAL A 1 84 ? 14.212 7.571 12.446 1.00 60.72 84 VAL A O 1
ATOM 665 N N . ASN A 1 85 ? 16.191 8.015 11.509 1.00 64.50 85 ASN A N 1
ATOM 666 C CA . ASN A 1 85 ? 16.791 8.537 12.738 1.00 64.50 85 ASN A CA 1
ATOM 667 C C . ASN A 1 85 ? 16.104 9.824 13.223 1.00 64.50 85 ASN A C 1
ATOM 669 O O . ASN A 1 85 ? 15.909 9.998 14.425 1.00 64.50 85 ASN A O 1
ATOM 673 N N . SER A 1 86 ? 15.741 10.722 12.307 1.00 63.72 86 SER A N 1
ATOM 674 C CA . SER A 1 86 ? 14.990 11.945 12.603 1.00 63.72 86 SER A CA 1
ATOM 675 C C . SER A 1 86 ? 13.585 11.609 13.097 1.00 63.72 86 SER A C 1
ATOM 677 O O . SER A 1 86 ? 13.157 12.096 14.141 1.00 63.72 86 SER A O 1
ATOM 679 N N . ALA A 1 87 ? 12.920 10.672 12.423 1.00 60.84 87 ALA A N 1
ATOM 680 C CA . ALA A 1 87 ? 11.617 10.165 12.813 1.00 60.84 87 ALA A CA 1
ATOM 681 C C . ALA A 1 87 ? 11.646 9.566 14.234 1.00 60.84 87 ALA A C 1
ATOM 683 O O . ALA A 1 87 ? 10.776 9.876 15.046 1.00 60.84 87 ALA A O 1
ATOM 684 N N . LEU A 1 88 ? 12.650 8.748 14.572 1.00 63.41 88 LEU A N 1
ATOM 685 C CA . LEU A 1 88 ? 12.797 8.175 15.917 1.00 63.41 88 LEU A CA 1
ATOM 686 C C . LEU A 1 88 ? 12.984 9.261 16.986 1.00 63.41 88 LEU A C 1
ATOM 688 O O . LEU A 1 88 ? 12.395 9.170 18.062 1.00 63.41 88 LEU A O 1
ATOM 692 N N . ARG A 1 89 ? 13.753 10.320 16.692 1.00 65.94 89 ARG A N 1
ATOM 693 C CA . ARG A 1 89 ? 13.879 11.476 17.599 1.00 65.94 89 ARG A CA 1
ATOM 694 C C . ARG A 1 89 ? 12.543 12.197 17.774 1.00 65.94 89 ARG A C 1
ATOM 696 O O . ARG A 1 89 ? 12.194 12.528 18.902 1.00 65.94 89 ARG A O 1
ATOM 703 N N . MET A 1 90 ? 11.786 12.399 16.693 1.00 64.94 90 MET A N 1
ATOM 704 C CA . MET A 1 90 ? 10.447 12.995 16.759 1.00 64.94 90 MET A CA 1
ATOM 705 C C . MET A 1 90 ? 9.493 12.150 17.605 1.00 64.94 90 MET A C 1
ATOM 707 O O . MET A 1 90 ? 8.788 12.705 18.437 1.00 64.94 90 MET A O 1
ATOM 711 N N . GLN A 1 91 ? 9.519 10.822 17.472 1.00 62.06 91 GLN A N 1
ATOM 712 C CA . GLN A 1 91 ? 8.701 9.924 18.290 1.00 62.06 91 GLN A CA 1
ATOM 713 C C . GLN A 1 91 ? 9.048 10.026 19.785 1.00 62.06 91 GLN A C 1
ATOM 715 O O . GLN A 1 91 ? 8.159 9.988 20.633 1.00 62.06 91 GLN A O 1
ATOM 720 N N . MET A 1 92 ? 10.330 10.175 20.132 1.00 64.44 92 MET A N 1
ATOM 721 C CA . MET A 1 92 ? 10.741 10.384 21.526 1.00 64.44 92 MET A CA 1
ATOM 722 C C . MET A 1 92 ? 10.230 11.717 22.084 1.00 64.44 92 MET A C 1
ATOM 724 O O . MET A 1 92 ? 9.798 11.756 23.234 1.00 64.44 92 MET A O 1
ATOM 728 N N . ILE A 1 93 ? 10.247 12.780 21.274 1.00 63.59 93 ILE A N 1
ATOM 729 C CA . ILE A 1 93 ? 9.712 14.098 21.645 1.00 63.59 93 ILE A CA 1
ATOM 730 C C . ILE A 1 93 ? 8.187 14.037 21.783 1.00 63.59 93 ILE A C 1
ATOM 732 O O . ILE A 1 93 ? 7.663 14.464 22.802 1.00 63.59 93 ILE A O 1
ATOM 736 N N . GLU A 1 94 ? 7.480 13.433 20.825 1.00 62.03 94 GLU A N 1
ATOM 737 C CA . GLU A 1 94 ? 6.019 13.286 20.857 1.00 62.03 94 GLU A CA 1
ATOM 738 C C . GLU A 1 94 ? 5.562 12.471 22.077 1.00 62.03 94 GLU A C 1
ATOM 740 O O . GLU A 1 94 ? 4.588 12.819 22.741 1.00 62.03 94 GLU A O 1
ATOM 745 N N . ASN A 1 95 ? 6.297 11.414 22.431 1.00 60.31 95 ASN A N 1
ATOM 746 C CA . ASN A 1 95 ? 6.026 10.640 23.640 1.00 60.31 95 ASN A CA 1
ATOM 747 C C . ASN A 1 95 ? 6.296 11.445 24.922 1.00 60.31 95 ASN A C 1
ATOM 749 O O . ASN A 1 95 ? 5.566 11.280 25.895 1.00 60.31 95 ASN A O 1
ATOM 753 N N . ALA A 1 96 ? 7.314 12.310 24.938 1.00 59.22 96 ALA A N 1
ATOM 754 C CA . ALA A 1 96 ? 7.611 13.178 26.078 1.00 59.22 96 ALA A CA 1
ATOM 755 C C . ALA A 1 96 ? 6.570 14.302 26.239 1.00 59.22 96 ALA A C 1
ATOM 757 O O . ALA A 1 96 ? 6.133 14.564 27.358 1.00 59.22 96 ALA A O 1
ATOM 758 N N . ASP A 1 97 ? 6.114 14.900 25.135 1.00 56.06 97 ASP A N 1
ATOM 759 C CA . ASP A 1 97 ? 5.043 15.901 25.131 1.00 56.06 97 ASP A CA 1
ATOM 760 C C . ASP A 1 97 ? 3.705 15.293 25.545 1.00 56.06 97 ASP A C 1
ATOM 762 O O . ASP A 1 97 ? 2.997 15.892 26.342 1.00 56.06 97 ASP A O 1
ATOM 766 N N . ARG A 1 98 ? 3.370 14.073 25.101 1.00 54.78 98 ARG A N 1
ATOM 767 C CA . ARG A 1 98 ? 2.163 13.357 25.560 1.00 54.78 98 ARG A CA 1
ATOM 768 C C . ARG A 1 98 ? 2.172 13.090 27.069 1.00 54.78 98 ARG A C 1
ATOM 770 O O . ARG A 1 98 ? 1.113 13.114 27.685 1.00 54.78 98 ARG A O 1
ATOM 777 N N . ILE A 1 99 ? 3.346 12.871 27.667 1.00 54.69 99 ILE A N 1
ATOM 778 C CA . ILE A 1 99 ? 3.506 12.715 29.124 1.00 54.69 99 ILE A CA 1
ATOM 779 C C . ILE A 1 99 ? 3.365 14.069 29.849 1.00 54.69 99 ILE A C 1
ATOM 781 O O . ILE A 1 99 ? 2.901 14.105 30.985 1.00 54.69 99 ILE A O 1
ATOM 785 N N . ALA A 1 100 ? 3.730 15.184 29.209 1.00 52.50 100 ALA A N 1
ATOM 786 C CA . ALA A 1 100 ? 3.584 16.531 29.768 1.00 52.50 100 ALA A CA 1
ATOM 787 C C . ALA A 1 100 ? 2.162 17.113 29.598 1.00 52.50 100 ALA A C 1
ATOM 789 O O . ALA A 1 100 ? 1.670 17.816 30.484 1.00 52.50 100 ALA A O 1
ATOM 790 N N . HIS A 1 101 ? 1.486 16.796 28.488 1.00 46.00 101 HIS A N 1
ATOM 791 C CA . HIS A 1 101 ? 0.159 17.311 28.131 1.00 46.00 101 HIS A CA 1
ATOM 792 C C . HIS A 1 101 ? -1.011 16.627 28.850 1.00 46.00 101 HIS A C 1
ATOM 794 O O . HIS A 1 101 ? -2.121 17.149 28.790 1.00 46.00 101 HIS A O 1
ATOM 800 N N . ASP A 1 102 ? -0.778 15.556 29.617 1.00 45.75 102 ASP A N 1
ATOM 801 C CA . ASP A 1 102 ? -1.775 14.946 30.524 1.00 45.75 102 ASP A CA 1
ATOM 802 C C . ASP A 1 102 ? -2.107 15.842 31.749 1.00 45.75 102 ASP A C 1
ATOM 804 O O . ASP A 1 102 ? -2.633 15.395 32.764 1.00 45.75 102 ASP A O 1
ATOM 808 N N . SER A 1 103 ? -1.763 17.137 31.686 1.00 45.91 103 SER A N 1
ATOM 809 C CA . SER A 1 103 ? -1.940 18.106 32.772 1.00 45.91 103 SER A CA 1
ATOM 810 C C . SER A 1 103 ? -2.496 19.473 32.355 1.00 45.91 103 SER A C 1
ATOM 812 O O . SER A 1 103 ? -2.582 20.366 33.199 1.00 45.91 103 SER A O 1
ATOM 814 N N . SER A 1 104 ? -2.878 19.701 31.092 1.00 41.69 104 SER A N 1
ATOM 815 C CA . SER A 1 104 ? -3.450 21.005 30.707 1.00 41.69 104 SER A CA 1
ATOM 816 C C . SER A 1 104 ? -4.378 20.964 29.489 1.00 41.69 104 SER A C 1
ATOM 818 O O . SER A 1 104 ? -3.974 20.599 28.386 1.00 41.69 104 SER A O 1
ATOM 820 N N . ASP A 1 105 ? -5.615 21.395 29.751 1.00 48.88 105 ASP A N 1
ATOM 821 C CA . ASP A 1 105 ? -6.760 21.544 28.850 1.00 48.88 105 ASP A CA 1
ATOM 822 C C . ASP A 1 105 ? -6.546 22.558 27.711 1.00 48.88 105 ASP A C 1
ATOM 824 O O . ASP A 1 105 ? -5.988 23.642 27.898 1.00 48.88 105 ASP A O 1
ATOM 828 N N . ASP A 1 106 ? -7.115 22.184 26.564 1.00 53.69 106 ASP A N 1
ATOM 829 C CA . ASP A 1 106 ? -7.759 22.998 25.532 1.00 53.69 106 ASP A CA 1
ATOM 830 C C . ASP A 1 106 ? -7.072 24.270 25.006 1.00 53.69 106 ASP A C 1
ATOM 832 O O . ASP A 1 106 ? -7.211 25.372 25.544 1.00 53.69 106 ASP A O 1
ATOM 836 N N . LYS A 1 107 ? -6.480 24.122 23.807 1.00 46.06 107 LYS A N 1
ATOM 837 C CA . LYS A 1 107 ? -6.586 25.050 22.656 1.00 46.06 107 LYS A CA 1
ATOM 838 C C . LYS A 1 107 ? -5.872 24.458 21.428 1.00 46.06 107 LYS A C 1
ATOM 840 O O . LYS A 1 107 ? -4.717 24.781 21.169 1.00 46.06 107 LYS A O 1
ATOM 845 N N . LYS A 1 108 ? -6.556 23.618 20.640 1.00 41.72 108 LYS A N 1
ATOM 846 C CA . LYS A 1 108 ? -6.097 23.250 19.284 1.00 41.72 108 LYS A CA 1
ATOM 847 C C . LYS A 1 108 ? -6.836 24.100 18.248 1.00 41.72 108 LYS A C 1
ATOM 849 O O . LYS A 1 108 ? -8.060 24.085 18.170 1.00 41.72 108 LYS A O 1
ATOM 854 N N . SER A 1 109 ? -6.073 24.933 17.547 1.00 40.78 109 SER A N 1
ATOM 855 C CA . SER A 1 109 ? -6.515 25.982 16.628 1.00 40.78 109 SER A CA 1
ATOM 856 C C . SER A 1 109 ? -6.812 25.471 15.214 1.00 40.78 109 SER A C 1
ATOM 858 O O . SER A 1 109 ? -6.254 24.480 14.763 1.00 40.78 109 SER A O 1
ATOM 860 N N . ILE A 1 110 ? -7.637 26.243 14.503 1.00 44.62 110 ILE A N 1
ATOM 861 C CA . ILE A 1 110 ? -8.163 26.081 13.131 1.00 44.62 110 ILE A CA 1
ATOM 862 C C . ILE A 1 110 ? -7.097 25.776 12.042 1.00 44.62 110 ILE A C 1
ATOM 864 O O . ILE A 1 110 ? -7.450 25.285 10.973 1.00 44.62 110 ILE A O 1
ATOM 868 N N . ASP A 1 111 ? -5.804 25.997 12.307 1.00 44.56 111 ASP A N 1
ATOM 869 C CA . ASP A 1 111 ? -4.695 25.649 11.396 1.00 44.56 111 ASP A CA 1
ATOM 870 C C . ASP A 1 111 ? -4.450 24.134 11.245 1.00 44.56 111 ASP A C 1
ATOM 872 O O . ASP A 1 111 ? -3.963 23.696 10.200 1.00 44.56 111 ASP A O 1
ATOM 876 N N . ASP A 1 112 ? -4.817 23.315 12.240 1.00 48.19 112 ASP A N 1
ATOM 877 C CA . ASP A 1 112 ? -4.631 21.856 12.162 1.00 48.19 112 ASP A CA 1
ATOM 878 C C . ASP A 1 112 ? -5.522 21.227 11.073 1.00 48.19 112 ASP A C 1
ATOM 880 O O . ASP A 1 112 ? -5.087 20.320 10.366 1.00 48.19 112 ASP A O 1
ATOM 884 N N . ASP A 1 113 ? -6.732 21.753 10.863 1.00 39.62 113 ASP A N 1
ATOM 885 C CA . ASP A 1 113 ? -7.733 21.178 9.948 1.00 39.62 113 ASP A CA 1
ATOM 886 C C . ASP A 1 113 ? -7.345 21.374 8.463 1.00 39.62 113 ASP A C 1
ATOM 888 O O . ASP A 1 113 ? -7.510 20.485 7.622 1.00 39.62 113 ASP A O 1
ATOM 892 N N . GLN A 1 114 ? -6.723 22.514 8.131 1.00 43.38 114 GLN A N 1
ATOM 893 C CA . GLN A 1 114 ? -6.187 22.806 6.790 1.00 43.38 114 GLN A CA 1
ATOM 894 C C . GLN A 1 114 ? -4.958 21.940 6.453 1.00 43.38 114 GLN A C 1
ATOM 896 O O . GLN A 1 114 ? -4.832 21.445 5.325 1.00 43.38 114 GLN A O 1
ATOM 901 N N . ASN A 1 115 ? -4.077 21.697 7.430 1.00 46.78 115 ASN A N 1
ATOM 902 C CA . ASN A 1 115 ? -2.945 20.773 7.291 1.00 46.78 115 ASN A CA 1
ATOM 903 C C . ASN A 1 115 ? -3.401 19.307 7.183 1.00 46.78 115 ASN A C 1
ATOM 905 O O . ASN A 1 115 ? -2.792 18.505 6.469 1.00 46.78 115 ASN A O 1
ATOM 909 N N . MET A 1 116 ? -4.497 18.941 7.850 1.00 44.12 116 MET A N 1
ATOM 910 C CA . MET A 1 116 ? -5.020 17.575 7.837 1.00 44.12 116 MET A CA 1
ATOM 911 C C . MET A 1 116 ? -5.593 17.201 6.463 1.00 44.12 116 MET A C 1
ATOM 913 O O . MET A 1 116 ? -5.224 16.162 5.902 1.00 44.12 116 MET A O 1
ATOM 917 N N . HIS A 1 117 ? -6.410 18.082 5.873 1.00 42.75 117 HIS A N 1
ATOM 918 C CA . HIS A 1 117 ? -7.002 17.888 4.544 1.00 42.75 117 HIS A CA 1
ATOM 919 C C . HIS A 1 117 ? -5.973 17.879 3.408 1.00 42.75 117 HIS A C 1
ATOM 921 O O . HIS A 1 117 ? -6.076 17.061 2.487 1.00 42.75 117 HIS A O 1
ATOM 927 N N . THR A 1 118 ? -4.954 18.737 3.485 1.00 51.16 118 THR A N 1
ATOM 928 C CA . THR A 1 118 ? -3.828 18.697 2.543 1.00 51.16 118 THR A CA 1
ATOM 929 C C . THR A 1 118 ? -3.026 17.405 2.708 1.00 51.16 118 THR A C 1
ATOM 931 O O . THR A 1 118 ? -2.729 16.754 1.709 1.00 51.16 118 THR A O 1
ATOM 934 N N . SER A 1 119 ? -2.776 16.933 3.936 1.00 56.16 119 SER A N 1
ATOM 935 C CA . SER A 1 119 ? -2.053 15.669 4.144 1.00 56.16 119 SER A CA 1
ATOM 936 C C . SER A 1 119 ? -2.778 14.445 3.564 1.00 56.16 119 SER A C 1
ATOM 938 O O . SER A 1 119 ? -2.140 13.607 2.927 1.00 56.16 119 SER A O 1
ATOM 940 N N . LEU A 1 120 ? -4.109 14.361 3.685 1.00 54.03 120 LEU A N 1
ATOM 941 C CA . LEU A 1 120 ? -4.888 13.219 3.187 1.00 54.03 120 LEU A CA 1
ATOM 942 C C . LEU A 1 120 ? -4.931 13.163 1.651 1.00 54.03 120 LEU A C 1
ATOM 944 O O . LEU A 1 120 ? -4.732 12.099 1.060 1.00 54.03 120 LEU A O 1
ATOM 948 N N . SER A 1 121 ? -5.150 14.314 1.004 1.00 60.56 121 SER A N 1
ATOM 949 C CA . SER A 1 121 ? -5.112 14.449 -0.461 1.00 60.56 121 SER A CA 1
ATOM 950 C C . SER A 1 121 ? -3.774 13.971 -1.022 1.00 60.56 121 SER A C 1
ATOM 952 O O . SER A 1 121 ? -3.708 13.259 -2.026 1.00 60.56 121 SER A O 1
ATOM 954 N N . ASN A 1 122 ? -2.692 14.305 -0.333 1.00 64.25 122 ASN A N 1
ATOM 955 C CA . ASN A 1 122 ? -1.364 14.063 -0.856 1.00 64.25 122 ASN A CA 1
ATOM 956 C C . ASN A 1 122 ? -0.876 12.629 -0.557 1.00 64.25 122 ASN A C 1
ATOM 958 O O . ASN A 1 122 ? -0.162 12.029 -1.360 1.00 64.25 122 ASN A O 1
ATOM 962 N N . ILE A 1 123 ? -1.356 12.008 0.525 1.00 65.75 123 ILE A N 1
ATOM 963 C CA . ILE A 1 123 ? -1.190 10.568 0.774 1.00 65.75 123 ILE A CA 1
ATOM 964 C C . ILE A 1 123 ? -1.953 9.734 -0.263 1.00 65.75 123 ILE A C 1
ATOM 966 O O . ILE A 1 123 ? -1.445 8.716 -0.737 1.00 65.75 123 ILE A O 1
ATOM 970 N N . HIS A 1 124 ? -3.146 10.174 -0.671 1.00 70.06 124 HIS A N 1
ATOM 971 C CA . HIS A 1 124 ? -3.890 9.532 -1.754 1.00 70.06 124 HIS A CA 1
ATOM 972 C C . HIS A 1 124 ? -3.131 9.593 -3.089 1.00 70.06 124 HIS A C 1
ATOM 974 O O . HIS A 1 124 ? -3.075 8.597 -3.817 1.00 70.06 124 HIS A O 1
ATOM 980 N N . GLN A 1 125 ? -2.493 10.728 -3.394 1.00 69.31 125 GLN A N 1
ATOM 981 C CA . GLN A 1 125 ? -1.625 10.861 -4.568 1.00 69.31 125 GLN A CA 1
ATOM 982 C C . GLN A 1 125 ? -0.420 9.915 -4.496 1.00 69.31 125 GLN A C 1
ATOM 984 O O . GLN A 1 125 ? -0.149 9.221 -5.476 1.00 69.31 125 GLN A O 1
ATOM 989 N N . LEU A 1 126 ? 0.253 9.812 -3.340 1.00 71.06 126 LEU A N 1
ATOM 990 C CA . LEU A 1 126 ? 1.341 8.848 -3.142 1.00 71.06 126 LEU A CA 1
ATOM 991 C C . LEU A 1 126 ? 0.857 7.410 -3.367 1.00 71.06 126 LEU A C 1
ATOM 993 O O . LEU A 1 126 ? 1.506 6.654 -4.084 1.00 71.06 126 LEU A O 1
ATOM 997 N N . LEU A 1 127 ? -0.281 7.029 -2.780 1.00 75.75 127 LEU A N 1
ATOM 998 C CA . LEU A 1 127 ? -0.833 5.682 -2.925 1.00 75.75 127 LEU A CA 1
ATOM 999 C C . LEU A 1 127 ? -1.191 5.375 -4.385 1.00 75.75 127 LEU A C 1
ATOM 1001 O O . LEU A 1 127 ? -0.904 4.287 -4.873 1.00 75.75 127 LEU A O 1
ATOM 1005 N N . THR A 1 128 ? -1.761 6.345 -5.101 1.00 76.44 128 THR A N 1
ATOM 1006 C CA . THR A 1 128 ? -2.077 6.222 -6.532 1.00 76.44 128 THR A CA 1
ATOM 1007 C C . THR A 1 128 ? -0.812 6.025 -7.360 1.00 76.44 128 THR A C 1
ATOM 1009 O O . THR A 1 128 ? -0.744 5.126 -8.200 1.00 76.44 128 THR A O 1
ATOM 1012 N N . LEU A 1 129 ? 0.212 6.834 -7.089 1.00 73.62 129 LEU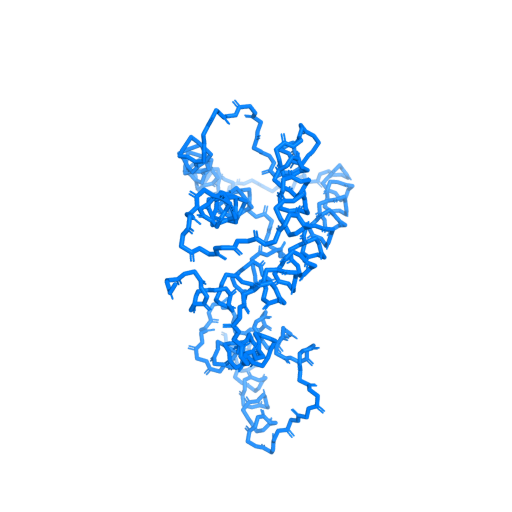 A N 1
ATOM 1013 C CA . LEU A 1 129 ? 1.500 6.749 -7.760 1.00 73.62 129 LEU A CA 1
ATOM 1014 C C . LEU A 1 129 ? 2.191 5.403 -7.469 1.00 73.62 129 LEU A C 1
ATOM 1016 O O . LEU A 1 129 ? 2.748 4.784 -8.374 1.00 73.62 129 LEU A O 1
ATOM 1020 N N . LEU A 1 130 ? 2.094 4.914 -6.230 1.00 79.38 130 LEU A N 1
ATOM 1021 C CA . LEU A 1 130 ? 2.590 3.602 -5.822 1.00 79.38 130 LEU A CA 1
ATOM 1022 C C . LEU A 1 130 ? 1.881 2.461 -6.542 1.00 79.38 130 LEU A C 1
ATOM 1024 O O . LEU A 1 130 ? 2.553 1.578 -7.062 1.00 79.38 130 LEU A O 1
ATOM 1028 N N . ILE A 1 131 ? 0.548 2.482 -6.609 1.00 81.81 131 ILE A N 1
ATOM 1029 C CA . ILE A 1 131 ? -0.232 1.466 -7.327 1.00 81.81 131 ILE A CA 1
ATOM 1030 C C . ILE A 1 131 ? 0.171 1.433 -8.804 1.00 81.81 131 ILE A C 1
ATOM 1032 O O . ILE A 1 131 ? 0.390 0.349 -9.350 1.00 81.81 131 ILE A O 1
ATOM 1036 N N . ALA A 1 132 ? 0.301 2.599 -9.444 1.00 81.00 132 ALA A N 1
ATOM 1037 C CA . ALA A 1 132 ? 0.738 2.693 -10.834 1.00 81.00 132 ALA A CA 1
ATOM 1038 C C . ALA A 1 132 ? 2.143 2.098 -11.019 1.00 81.00 132 ALA A C 1
ATOM 1040 O O . ALA A 1 132 ? 2.335 1.232 -11.870 1.00 81.00 132 ALA A O 1
ATOM 1041 N N . MET A 1 133 ? 3.097 2.480 -10.165 1.00 81.69 133 MET A N 1
ATOM 1042 C CA . MET A 1 133 ? 4.476 2.000 -10.255 1.00 81.69 133 MET A CA 1
ATOM 1043 C C . MET A 1 133 ? 4.593 0.497 -9.979 1.00 81.69 133 MET A C 1
ATOM 1045 O O . MET A 1 133 ? 5.283 -0.202 -10.711 1.00 81.69 133 MET A O 1
ATOM 1049 N N . VAL A 1 134 ? 3.903 -0.025 -8.961 1.00 80.75 134 VAL A N 1
ATOM 1050 C CA . VAL A 1 134 ? 3.845 -1.468 -8.674 1.00 80.75 134 VAL A CA 1
ATOM 1051 C C . VAL A 1 134 ? 3.265 -2.235 -9.859 1.00 80.75 134 VAL A C 1
ATOM 1053 O O . VAL A 1 134 ? 3.806 -3.266 -10.245 1.00 80.75 134 VAL A O 1
ATOM 1056 N N . THR A 1 135 ? 2.208 -1.705 -10.477 1.00 80.38 135 THR A N 1
ATOM 1057 C CA . THR A 1 135 ? 1.603 -2.309 -11.669 1.00 80.38 135 THR A CA 1
ATOM 1058 C C . THR A 1 135 ? 2.582 -2.348 -12.838 1.00 80.38 135 THR A C 1
ATOM 1060 O O . THR A 1 135 ? 2.665 -3.359 -13.532 1.00 80.38 135 THR A O 1
ATOM 1063 N N . ASP A 1 136 ? 3.322 -1.265 -13.065 1.00 78.31 136 ASP A N 1
ATOM 1064 C CA . ASP A 1 136 ? 4.307 -1.189 -14.142 1.00 78.31 136 ASP A CA 1
ATOM 1065 C C . ASP A 1 136 ? 5.508 -2.109 -13.882 1.00 78.31 136 ASP A C 1
ATOM 1067 O O . ASP A 1 136 ? 5.975 -2.774 -14.807 1.00 78.31 136 ASP A O 1
ATOM 1071 N N . VAL A 1 137 ? 5.964 -2.213 -12.626 1.00 77.12 137 VAL A N 1
ATOM 1072 C CA . VAL A 1 137 ? 6.998 -3.175 -12.215 1.00 77.12 137 VAL A CA 1
ATOM 1073 C C . VAL A 1 137 ? 6.537 -4.601 -12.494 1.00 77.12 137 VAL A C 1
ATOM 1075 O O . VAL A 1 137 ? 7.249 -5.341 -13.160 1.00 77.12 137 VAL A O 1
ATOM 1078 N N . GLU A 1 138 ? 5.339 -4.982 -12.060 1.00 77.81 138 GLU A N 1
ATOM 1079 C CA . GLU A 1 138 ? 4.822 -6.343 -12.255 1.00 77.81 138 GLU A CA 1
ATOM 1080 C C . GLU A 1 138 ? 4.596 -6.681 -13.734 1.00 77.81 138 GLU A C 1
ATOM 1082 O O . GLU A 1 138 ? 4.869 -7.799 -14.147 1.00 77.81 138 GLU A O 1
ATOM 1087 N N . LYS A 1 139 ? 4.177 -5.718 -14.567 1.00 76.75 139 LYS A N 1
ATOM 1088 C CA . LYS A 1 139 ? 4.080 -5.924 -16.024 1.00 76.75 139 LYS A CA 1
ATOM 1089 C C . LYS A 1 139 ? 5.439 -6.125 -16.694 1.00 76.75 139 LYS A C 1
ATOM 1091 O O . LYS A 1 139 ? 5.513 -6.817 -17.705 1.00 76.75 139 LYS A O 1
ATOM 1096 N N . GLY A 1 140 ? 6.480 -5.455 -16.201 1.00 72.31 140 GLY A N 1
ATOM 1097 C CA . GLY A 1 140 ? 7.825 -5.549 -16.768 1.00 72.31 140 GLY A CA 1
ATOM 1098 C C . GLY A 1 140 ? 8.641 -6.728 -16.246 1.00 72.31 140 GLY A C 1
ATOM 1099 O O . GLY A 1 140 ? 9.620 -7.104 -16.883 1.00 72.31 140 GLY A O 1
ATOM 1100 N N . LEU A 1 141 ? 8.251 -7.319 -15.115 1.00 71.75 141 LEU A N 1
ATOM 1101 C CA . LEU A 1 141 ? 8.831 -8.554 -14.604 1.00 71.75 141 LEU A CA 1
ATOM 1102 C C . LEU A 1 141 ? 8.129 -9.746 -15.264 1.00 71.75 141 LEU A C 1
ATOM 1104 O O . LEU A 1 141 ? 6.931 -9.943 -15.098 1.00 71.75 141 LEU A O 1
ATOM 1108 N N . GLU A 1 142 ? 8.868 -10.562 -16.014 1.00 60.09 142 GLU A N 1
ATOM 1109 C CA . GLU A 1 142 ? 8.322 -11.766 -16.650 1.00 60.09 142 GLU A CA 1
ATOM 1110 C C . GLU A 1 142 ? 7.837 -12.769 -15.583 1.00 60.09 142 GLU A C 1
ATOM 1112 O O . GLU A 1 142 ? 8.615 -13.518 -14.988 1.00 60.09 142 GLU A O 1
ATOM 1117 N N . GLY A 1 143 ? 6.532 -12.769 -15.305 1.00 62.38 143 GLY A N 1
ATOM 1118 C CA . GLY A 1 143 ? 5.904 -13.685 -14.362 1.00 62.38 143 GLY A CA 1
ATOM 1119 C C . GLY A 1 143 ? 4.386 -13.551 -14.350 1.00 62.38 143 GLY A C 1
ATOM 1120 O O . GLY A 1 143 ? 3.841 -12.461 -14.228 1.00 62.38 143 GLY A O 1
ATOM 1121 N N . GLU A 1 144 ? 3.684 -14.679 -14.439 1.00 56.78 144 GLU A N 1
ATOM 1122 C CA . GLU A 1 144 ? 2.224 -14.758 -14.324 1.00 56.78 144 GLU A CA 1
ATOM 1123 C C . GLU A 1 144 ? 1.813 -14.644 -12.846 1.00 56.78 144 GLU A C 1
ATOM 1125 O O . GLU A 1 144 ? 1.371 -15.603 -12.212 1.00 56.78 144 GLU A O 1
ATOM 1130 N N . ARG A 1 145 ? 2.048 -13.481 -12.234 1.00 64.94 145 ARG A N 1
ATOM 1131 C CA . ARG A 1 145 ? 1.599 -13.205 -10.870 1.00 64.94 145 ARG A CA 1
ATOM 1132 C C . ARG A 1 145 ? 0.642 -12.035 -10.865 1.00 64.94 145 ARG A C 1
ATOM 1134 O O . ARG A 1 145 ? 0.971 -10.913 -11.219 1.00 64.94 145 ARG A O 1
ATOM 1141 N N . ASP A 1 146 ? -0.561 -12.321 -10.395 1.00 79.31 146 ASP A N 1
ATOM 1142 C CA . ASP A 1 146 ? -1.535 -11.295 -10.083 1.00 79.31 146 ASP A CA 1
ATOM 1143 C C . ASP A 1 146 ? -1.208 -10.723 -8.693 1.00 79.31 146 ASP A C 1
ATOM 1145 O O . ASP A 1 146 ? -1.649 -11.224 -7.650 1.00 79.31 146 ASP A O 1
ATOM 1149 N N . TRP A 1 147 ? -0.352 -9.698 -8.669 1.00 82.38 147 TRP A N 1
ATOM 1150 C CA . TRP A 1 147 ? 0.050 -9.017 -7.436 1.00 82.38 147 TRP A CA 1
ATOM 1151 C C . TRP A 1 147 ? -1.145 -8.409 -6.688 1.00 82.38 147 TRP A C 1
ATOM 1153 O O . TRP A 1 147 ? -1.105 -8.322 -5.459 1.00 82.38 147 TRP A O 1
ATOM 1163 N N . LEU A 1 148 ? -2.226 -8.045 -7.393 1.00 85.25 148 LEU A N 1
ATOM 1164 C CA . LEU A 1 148 ? -3.463 -7.552 -6.783 1.00 85.25 148 LEU A CA 1
ATOM 1165 C C . LEU A 1 148 ? -4.161 -8.673 -6.015 1.00 85.25 148 LEU A C 1
ATOM 1167 O O . LEU A 1 148 ? -4.594 -8.468 -4.881 1.00 85.25 148 LEU A O 1
ATOM 1171 N N . VAL A 1 149 ? -4.212 -9.883 -6.578 1.00 88.44 149 VAL A N 1
ATOM 1172 C CA . VAL A 1 149 ? -4.699 -11.073 -5.862 1.00 88.44 149 VAL A CA 1
ATOM 1173 C C . VAL A 1 149 ? -3.830 -11.376 -4.642 1.00 88.44 149 VAL A C 1
ATOM 1175 O O . VAL A 1 149 ? -4.368 -11.675 -3.571 1.00 88.44 149 VAL A O 1
ATOM 1178 N N . ALA A 1 150 ? -2.504 -11.268 -4.761 1.00 88.94 150 ALA A N 1
ATOM 1179 C CA . ALA A 1 150 ? -1.600 -11.452 -3.628 1.00 88.94 150 ALA A CA 1
ATOM 1180 C C . ALA A 1 150 ? -1.837 -10.395 -2.533 1.00 88.94 150 ALA A C 1
ATOM 1182 O O . ALA A 1 150 ? -1.954 -10.747 -1.357 1.00 88.94 150 ALA A O 1
ATOM 1183 N N . TRP A 1 151 ? -1.997 -9.123 -2.908 1.00 90.56 151 TRP A N 1
ATOM 1184 C CA . TRP A 1 151 ? -2.288 -8.032 -1.979 1.00 90.56 151 TRP A CA 1
ATOM 1185 C C . TRP A 1 151 ? -3.642 -8.212 -1.294 1.00 90.56 151 TRP A C 1
ATOM 1187 O O . TRP A 1 151 ? -3.718 -8.141 -0.067 1.00 90.56 151 TRP A O 1
ATOM 1197 N N . ARG A 1 152 ? -4.688 -8.576 -2.042 1.00 91.88 152 ARG A N 1
ATOM 1198 C CA . ARG A 1 152 ? -6.002 -8.924 -1.486 1.00 91.88 152 ARG A CA 1
ATOM 1199 C C . ARG A 1 152 ? -5.897 -10.042 -0.448 1.00 91.88 152 ARG A C 1
ATOM 1201 O O . ARG A 1 152 ? -6.513 -9.956 0.612 1.00 91.88 152 ARG A O 1
ATOM 1208 N N . ASN A 1 153 ? -5.121 -11.091 -0.726 1.00 91.19 153 ASN A N 1
ATOM 1209 C CA . ASN A 1 153 ? -4.938 -12.204 0.206 1.00 91.19 153 ASN A CA 1
ATOM 1210 C C . ASN A 1 153 ? -4.186 -11.767 1.478 1.00 91.19 153 ASN A C 1
ATOM 1212 O O . ASN A 1 153 ? -4.561 -12.181 2.578 1.00 91.19 153 ASN A O 1
ATOM 1216 N N . THR A 1 154 ? -3.175 -10.900 1.353 1.00 91.69 154 THR A N 1
ATOM 1217 C CA . THR A 1 154 ? -2.497 -10.272 2.499 1.00 91.69 154 THR A CA 1
ATOM 1218 C C . THR A 1 154 ? -3.468 -9.427 3.322 1.00 91.69 154 THR A C 1
ATOM 1220 O O . THR A 1 154 ? -3.534 -9.600 4.541 1.00 91.69 154 THR A O 1
ATOM 1223 N N . ALA A 1 155 ? -4.277 -8.588 2.669 1.00 91.75 155 ALA A N 1
ATOM 1224 C CA . ALA A 1 155 ? -5.264 -7.745 3.332 1.00 91.75 155 ALA A CA 1
ATOM 1225 C C . ALA A 1 155 ? -6.300 -8.574 4.095 1.00 91.75 155 ALA A C 1
ATOM 1227 O O . ALA A 1 155 ? -6.556 -8.312 5.269 1.00 91.75 155 ALA A O 1
ATOM 1228 N N . ARG A 1 156 ? -6.811 -9.641 3.469 1.00 92.50 156 ARG A N 1
ATOM 1229 C CA . ARG A 1 156 ? -7.722 -10.604 4.099 1.00 92.50 156 ARG A CA 1
ATOM 1230 C C . ARG A 1 156 ? -7.100 -11.239 5.341 1.00 92.50 156 ARG A C 1
ATOM 1232 O O . ARG A 1 156 ? -7.738 -11.297 6.386 1.00 92.50 156 ARG A O 1
ATOM 1239 N N . LYS A 1 157 ? -5.850 -11.706 5.241 1.00 91.56 157 LYS A N 1
ATOM 1240 C CA . LYS A 1 157 ? -5.132 -12.301 6.377 1.00 91.56 157 LYS A CA 1
ATOM 1241 C C . LYS A 1 157 ? -5.066 -11.308 7.536 1.00 91.56 157 LYS A C 1
ATOM 1243 O O . LYS A 1 157 ? -5.481 -11.638 8.638 1.00 91.56 157 LYS A O 1
ATOM 1248 N N . TRP A 1 158 ? -4.610 -10.084 7.283 1.00 91.56 158 TRP A N 1
ATOM 1249 C CA . TRP A 1 158 ? -4.449 -9.074 8.328 1.00 91.56 158 TRP A CA 1
ATOM 1250 C C . TRP A 1 158 ? -5.788 -8.622 8.921 1.00 91.56 158 TRP A C 1
ATOM 1252 O O . TRP A 1 158 ? -5.879 -8.460 10.135 1.00 91.56 158 TRP A O 1
ATOM 1262 N N . ALA A 1 159 ? -6.841 -8.522 8.107 1.00 90.38 159 ALA A N 1
ATOM 1263 C CA . ALA A 1 159 ? -8.196 -8.204 8.557 1.00 90.38 159 ALA A CA 1
ATOM 1264 C C . ALA A 1 159 ? -8.751 -9.213 9.575 1.00 90.38 159 ALA A C 1
ATOM 1266 O O . ALA A 1 159 ? -9.571 -8.855 10.415 1.00 90.38 159 ALA A O 1
ATOM 1267 N N . PHE A 1 160 ? -8.296 -10.467 9.534 1.00 89.06 160 PHE A N 1
ATOM 1268 C CA . PHE A 1 160 ? -8.793 -11.519 10.423 1.00 89.06 160 PHE A CA 1
ATOM 1269 C C . PHE A 1 160 ? -7.780 -11.986 11.475 1.00 89.06 160 PHE A C 1
ATOM 1271 O O . PHE A 1 160 ? -8.156 -12.753 12.356 1.00 89.06 160 PHE A O 1
ATOM 1278 N N . THR A 1 161 ? -6.522 -11.529 11.427 1.00 84.44 161 THR A N 1
ATOM 1279 C CA . THR A 1 161 ? -5.485 -11.962 12.385 1.00 84.44 161 THR A CA 1
ATOM 1280 C C . THR A 1 161 ? -4.769 -10.836 13.130 1.00 84.44 161 THR A C 1
ATOM 1282 O O . THR A 1 161 ? -4.179 -11.108 14.170 1.00 84.44 161 THR A O 1
ATOM 1285 N N . ALA A 1 162 ? -4.735 -9.602 12.613 1.00 74.50 162 ALA A N 1
ATOM 1286 C CA . ALA A 1 162 ? -3.906 -8.530 13.172 1.00 74.50 162 ALA A CA 1
ATOM 1287 C C . ALA A 1 162 ? -4.746 -7.529 13.978 1.00 74.50 162 ALA A C 1
ATOM 1289 O O . ALA A 1 162 ? -5.414 -6.686 13.392 1.00 74.50 162 ALA A O 1
ATOM 1290 N N . SER A 1 163 ? -4.672 -7.576 15.313 1.00 72.75 163 SER A N 1
ATOM 1291 C CA . SER A 1 163 ? -5.516 -6.776 16.221 1.00 72.75 163 SER A CA 1
ATOM 1292 C C . SER A 1 163 ? -5.419 -5.259 16.009 1.00 72.75 163 SER A C 1
ATOM 1294 O O . SER A 1 163 ? -6.433 -4.572 16.008 1.00 72.75 163 SER A O 1
ATOM 1296 N N . ASN A 1 164 ? -4.216 -4.723 15.781 1.00 78.44 164 ASN A N 1
ATOM 1297 C CA . ASN A 1 164 ? -3.992 -3.267 15.801 1.00 78.44 164 ASN A CA 1
ATOM 1298 C C . ASN A 1 164 ? -4.362 -2.567 14.486 1.00 78.44 164 ASN A C 1
ATOM 1300 O O . ASN A 1 164 ? -4.618 -1.369 14.459 1.00 78.44 164 ASN A O 1
ATOM 1304 N N . VAL A 1 165 ? -4.380 -3.311 13.383 1.00 82.56 165 VAL A N 1
ATOM 1305 C CA . VAL A 1 165 ? -4.687 -2.797 12.038 1.00 82.56 165 VAL A CA 1
ATOM 1306 C C . VAL A 1 165 ? -5.891 -3.513 11.435 1.00 82.56 165 VAL A C 1
ATOM 1308 O O . VAL A 1 165 ? -6.108 -3.433 10.228 1.00 82.56 165 VAL A O 1
ATOM 1311 N N . GLN A 1 166 ? -6.673 -4.210 12.266 1.00 85.38 166 GLN A N 1
ATOM 1312 C CA . GLN A 1 166 ? -7.743 -5.108 11.842 1.00 85.38 166 GLN A CA 1
ATOM 1313 C C . GLN A 1 166 ? -8.777 -4.388 10.976 1.00 85.38 166 GLN A C 1
ATOM 1315 O O . GLN A 1 166 ? -9.019 -4.782 9.838 1.00 85.38 166 GLN A O 1
ATOM 1320 N N . ILE A 1 167 ? -9.322 -3.277 11.482 1.00 86.00 167 ILE A N 1
ATOM 1321 C CA . ILE A 1 167 ? -10.352 -2.485 10.795 1.00 86.00 167 ILE A CA 1
ATOM 1322 C C . ILE A 1 167 ? -9.799 -1.848 9.517 1.00 86.00 167 ILE A C 1
ATOM 1324 O O . ILE A 1 167 ? -10.421 -1.946 8.462 1.00 86.00 167 ILE A O 1
ATOM 1328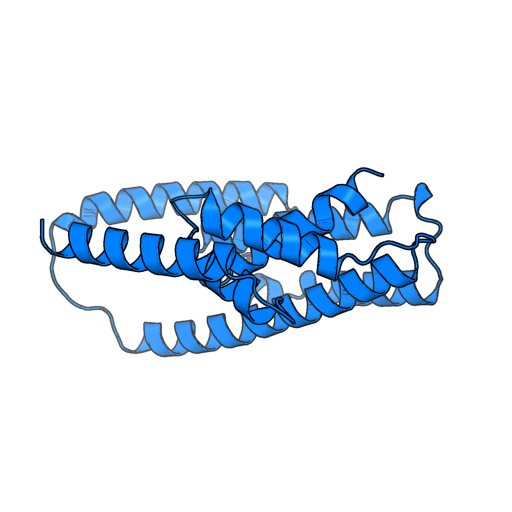 N N . ARG A 1 168 ? -8.594 -1.264 9.574 1.00 87.94 168 ARG A N 1
ATOM 1329 C CA . ARG A 1 168 ? -7.942 -0.672 8.391 1.00 87.94 168 ARG A CA 1
ATOM 1330 C C . ARG A 1 168 ? -7.663 -1.733 7.317 1.00 87.94 168 ARG A C 1
ATOM 1332 O O . ARG A 1 168 ? -7.866 -1.486 6.132 1.00 87.94 168 ARG A O 1
ATOM 1339 N N . SER A 1 169 ? -7.264 -2.936 7.730 1.00 90.69 169 SER A N 1
ATOM 1340 C CA . SER A 1 169 ? -7.045 -4.073 6.830 1.00 90.69 169 SER A CA 1
ATOM 1341 C C . SER A 1 169 ? -8.351 -4.607 6.246 1.00 90.69 169 SER A C 1
ATOM 1343 O O . SER A 1 169 ? -8.374 -5.013 5.088 1.00 90.69 169 SER A O 1
ATOM 1345 N N . LEU A 1 170 ? -9.441 -4.575 7.017 1.00 89.94 170 LEU A N 1
ATOM 1346 C CA . LEU A 1 170 ? -10.766 -4.982 6.561 1.00 89.94 170 LEU A CA 1
ATOM 1347 C C . LEU A 1 170 ? -11.320 -4.027 5.497 1.00 89.94 170 LEU A C 1
ATOM 1349 O O . LEU A 1 170 ? -11.876 -4.487 4.500 1.00 89.94 170 LEU A O 1
ATOM 1353 N N . ILE A 1 171 ? -11.114 -2.716 5.664 1.00 88.94 171 ILE A N 1
ATOM 1354 C CA . ILE A 1 171 ? -11.450 -1.709 4.647 1.00 88.94 171 ILE A CA 1
ATOM 1355 C C . ILE A 1 171 ? -10.658 -1.982 3.363 1.00 88.94 171 ILE A C 1
ATOM 1357 O O . ILE A 1 171 ? -11.255 -2.118 2.298 1.00 88.94 171 ILE A O 1
ATOM 1361 N N . ALA A 1 172 ? -9.333 -2.148 3.464 1.00 89.38 172 ALA A N 1
ATOM 1362 C CA . ALA A 1 172 ? -8.489 -2.456 2.308 1.00 89.38 172 ALA A CA 1
ATOM 1363 C C . ALA A 1 172 ? -8.930 -3.749 1.596 1.00 89.38 172 ALA A C 1
ATOM 1365 O O . ALA A 1 172 ? -9.085 -3.758 0.378 1.00 89.38 172 ALA A O 1
ATOM 1366 N N . PHE A 1 173 ? -9.201 -4.824 2.347 1.00 91.69 173 PHE A N 1
ATOM 1367 C CA . PHE 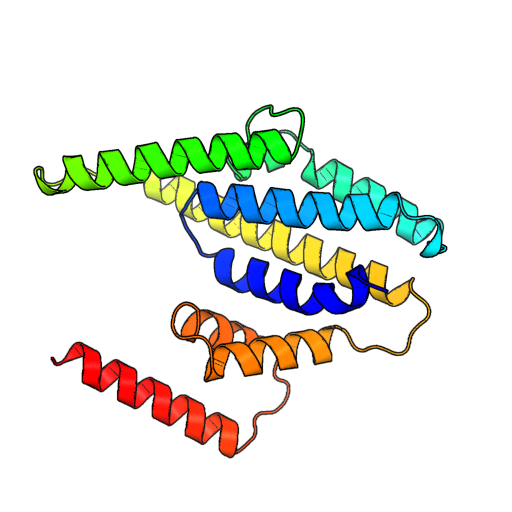A 1 173 ? -9.723 -6.074 1.790 1.00 91.69 173 PHE A CA 1
ATOM 1368 C C . PHE A 1 173 ? -11.053 -5.862 1.058 1.00 91.69 173 PHE A C 1
ATOM 1370 O O . PHE A 1 173 ? -11.209 -6.364 -0.050 1.00 91.69 173 PHE A O 1
ATOM 1377 N N . SER A 1 174 ? -11.975 -5.087 1.634 1.00 88.88 174 SER A N 1
ATOM 1378 C CA . SER A 1 174 ? -13.289 -4.811 1.039 1.00 88.88 174 SER A CA 1
ATOM 1379 C C . SER A 1 174 ? -13.179 -4.050 -0.284 1.00 88.88 174 SER A C 1
ATOM 1381 O O . SER A 1 174 ? -13.908 -4.355 -1.221 1.00 88.88 174 SER A O 1
ATOM 1383 N N . CYS A 1 175 ? -12.233 -3.113 -0.392 1.00 89.06 175 CYS A N 1
ATOM 1384 C CA . CYS A 1 175 ? -11.969 -2.380 -1.633 1.00 89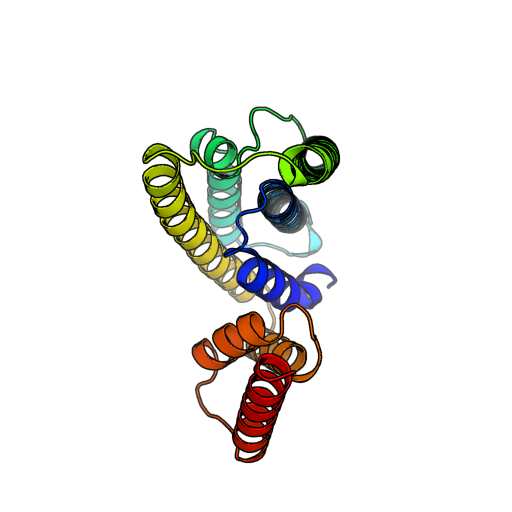.06 175 CYS A CA 1
ATOM 1385 C C . CYS A 1 175 ? -11.321 -3.247 -2.729 1.00 89.06 175 CYS A C 1
ATOM 1387 O O . CYS A 1 175 ? -11.451 -2.935 -3.909 1.00 89.06 175 CYS A O 1
ATOM 1389 N N . LEU A 1 176 ? -10.612 -4.316 -2.351 1.00 88.12 176 LEU A N 1
ATOM 1390 C CA . LEU A 1 176 ? -9.919 -5.232 -3.270 1.00 88.12 176 LEU A CA 1
ATOM 1391 C C . LEU A 1 176 ? -10.744 -6.483 -3.618 1.00 88.12 176 LEU A C 1
ATOM 1393 O O . LEU A 1 176 ? -10.378 -7.255 -4.508 1.00 88.12 176 LEU A O 1
ATOM 1397 N N . ALA A 1 177 ? -11.810 -6.754 -2.869 1.00 87.25 177 ALA A N 1
ATOM 1398 C CA . ALA A 1 177 ? -12.603 -7.962 -3.008 1.00 87.25 177 ALA A CA 1
ATOM 1399 C C . ALA A 1 177 ? -13.656 -7.809 -4.114 1.00 87.25 177 ALA A C 1
ATOM 1401 O O . ALA A 1 177 ? -14.636 -7.090 -3.969 1.00 87.25 177 ALA A O 1
ATOM 1402 N N . ASN A 1 178 ? -13.509 -8.586 -5.189 1.00 83.94 178 ASN A N 1
ATOM 1403 C CA . ASN A 1 178 ? -14.538 -8.705 -6.233 1.00 83.94 178 ASN A CA 1
ATOM 1404 C C . ASN A 1 178 ? -15.625 -9.741 -5.882 1.00 83.94 178 ASN A C 1
ATOM 1406 O O . ASN A 1 178 ? -16.620 -9.875 -6.587 1.00 83.94 178 ASN A O 1
ATOM 1410 N N . SER A 1 179 ? -15.408 -10.522 -4.822 1.00 84.56 179 SER A N 1
ATOM 1411 C CA . SER A 1 179 ? -16.363 -11.474 -4.250 1.00 84.56 179 SER A CA 1
ATOM 1412 C C . SER A 1 179 ? -16.000 -11.734 -2.789 1.00 84.56 179 SER A C 1
ATOM 1414 O O . SER A 1 179 ? -14.833 -11.615 -2.408 1.00 84.56 179 SER A O 1
ATOM 1416 N N . ILE A 1 180 ? -16.995 -12.075 -1.973 1.00 86.06 180 ILE A N 1
ATOM 1417 C CA . ILE A 1 180 ? -16.849 -12.312 -0.534 1.00 86.06 180 ILE A CA 1
ATOM 1418 C C . ILE A 1 180 ? -17.496 -13.663 -0.215 1.00 86.06 180 ILE A C 1
ATOM 1420 O O . ILE A 1 180 ? -18.580 -13.953 -0.718 1.00 86.06 180 ILE A O 1
ATOM 1424 N N . SER A 1 181 ? -16.833 -14.502 0.589 1.00 89.19 181 SER A N 1
ATOM 1425 C CA . SER A 1 181 ? -17.386 -15.799 1.001 1.00 89.19 181 SER A CA 1
ATOM 1426 C C . SER A 1 181 ? -18.266 -15.686 2.251 1.00 89.19 181 SER A C 1
ATOM 1428 O O . SER A 1 181 ? -18.060 -14.807 3.086 1.00 89.19 181 SER A O 1
ATOM 1430 N N . ASP A 1 182 ? -19.181 -16.639 2.457 1.00 90.69 182 ASP A N 1
ATOM 1431 C CA . ASP A 1 182 ? -19.992 -16.716 3.685 1.00 90.69 182 ASP A CA 1
ATOM 1432 C C . ASP A 1 182 ? -19.138 -16.762 4.961 1.00 90.69 182 ASP A C 1
ATOM 1434 O O . ASP A 1 182 ? -19.529 -16.240 6.006 1.00 90.69 182 ASP A O 1
ATOM 1438 N N . ASN A 1 183 ? -17.953 -17.373 4.888 1.00 88.94 183 ASN A N 1
ATOM 1439 C CA . ASN A 1 183 ? -17.014 -17.414 6.005 1.00 88.94 183 ASN A CA 1
ATOM 1440 C C . ASN A 1 183 ? -16.421 -16.032 6.305 1.00 88.94 183 ASN A C 1
ATOM 1442 O O . ASN A 1 183 ? -16.258 -15.693 7.475 1.00 88.94 183 ASN A O 1
ATOM 1446 N N . ASP A 1 184 ? -16.144 -15.227 5.276 1.00 87.06 184 ASP A N 1
ATOM 1447 C CA . ASP A 1 184 ? -15.682 -13.846 5.451 1.00 87.06 184 ASP A CA 1
ATOM 1448 C C . ASP A 1 184 ? -16.775 -12.988 6.085 1.00 87.06 184 ASP A C 1
ATOM 1450 O O . ASP A 1 184 ? -16.501 -12.243 7.021 1.00 87.06 184 ASP A O 1
ATOM 1454 N N . ILE A 1 185 ? -18.026 -13.148 5.638 1.00 88.56 185 ILE A N 1
ATOM 1455 C CA . ILE A 1 185 ? -19.186 -12.444 6.204 1.00 88.56 185 ILE A CA 1
ATOM 1456 C C . ILE A 1 185 ? -19.348 -12.793 7.687 1.00 88.56 185 ILE A C 1
ATOM 1458 O O . ILE A 1 185 ? -19.465 -11.900 8.525 1.00 88.56 185 ILE A O 1
ATOM 1462 N N . LYS A 1 186 ? -19.296 -14.083 8.040 1.00 89.25 186 LYS A N 1
ATOM 1463 C CA . LYS A 1 186 ? -19.357 -14.530 9.442 1.00 89.25 186 LYS A CA 1
ATOM 1464 C C . LYS A 1 186 ? -18.219 -13.947 10.280 1.00 89.25 186 LYS A C 1
ATOM 1466 O O . LYS A 1 186 ? -18.458 -13.508 11.403 1.00 89.25 186 LYS A O 1
ATOM 1471 N N . ALA A 1 187 ? -17.001 -13.920 9.740 1.00 87.00 187 ALA A N 1
ATOM 1472 C CA . ALA A 1 187 ? -15.845 -13.356 10.427 1.00 87.00 187 ALA A CA 1
ATOM 1473 C C . ALA A 1 187 ? -15.992 -11.840 10.647 1.00 87.00 187 ALA A C 1
ATOM 1475 O O . ALA A 1 187 ? -15.740 -11.365 11.751 1.00 87.00 187 ALA A O 1
ATOM 1476 N N . VAL A 1 188 ? -16.477 -11.092 9.647 1.00 87.56 188 VAL A N 1
ATOM 1477 C CA . VAL A 1 188 ? -16.785 -9.656 9.775 1.00 87.56 188 VAL A CA 1
ATOM 1478 C C . VAL A 1 188 ? -17.819 -9.414 10.874 1.00 87.56 188 VAL A C 1
ATOM 1480 O O . VAL A 1 188 ? -17.591 -8.589 11.756 1.00 87.56 188 VAL A O 1
ATOM 1483 N N . VAL A 1 189 ? -18.933 -10.154 10.862 1.00 86.69 189 VAL A N 1
ATOM 1484 C CA . VAL A 1 189 ? -19.982 -10.032 11.888 1.00 86.69 189 VAL A CA 1
ATOM 1485 C C . VAL A 1 189 ? -19.417 -10.321 13.280 1.00 86.69 189 VAL A C 1
ATOM 1487 O O . VAL A 1 189 ? -19.690 -9.573 14.215 1.00 86.69 189 VAL A O 1
ATOM 1490 N N . SER A 1 190 ? -18.578 -11.352 13.421 1.00 85.69 190 SER A N 1
ATOM 1491 C CA . SER A 1 190 ? -17.916 -11.666 14.691 1.00 85.69 190 SER A CA 1
ATOM 1492 C C . SER A 1 190 ? -17.032 -10.520 15.193 1.00 85.69 190 SER A C 1
ATOM 1494 O O . SER A 1 190 ? -17.048 -10.231 16.388 1.00 85.69 190 SER A O 1
ATOM 1496 N N . ILE A 1 191 ? -16.277 -9.862 14.307 1.00 83.69 191 ILE A N 1
ATOM 1497 C CA . ILE A 1 191 ? -15.442 -8.705 14.664 1.00 83.69 191 ILE A CA 1
ATOM 1498 C C . ILE A 1 191 ? -16.318 -7.542 15.139 1.00 83.69 191 ILE A C 1
ATOM 1500 O O . ILE A 1 191 ? -16.044 -6.957 16.183 1.00 83.69 191 ILE A O 1
ATOM 1504 N N . LEU A 1 192 ? -17.400 -7.229 14.419 1.00 81.25 192 LEU A N 1
ATOM 1505 C CA . LEU A 1 192 ? -18.298 -6.126 14.779 1.00 81.25 192 LEU A CA 1
ATOM 1506 C C . LEU A 1 192 ? -18.960 -6.346 16.149 1.00 81.25 192 LEU A C 1
ATOM 1508 O O . LEU A 1 192 ? -19.037 -5.417 16.950 1.00 81.25 192 LEU A O 1
ATOM 1512 N N . VAL A 1 193 ? -19.371 -7.582 16.451 1.00 82.94 193 VAL A N 1
ATOM 1513 C CA . VAL A 1 193 ? -19.940 -7.943 17.761 1.00 82.94 193 VAL A CA 1
ATOM 1514 C C . VAL A 1 193 ? -18.899 -7.825 18.880 1.00 82.94 193 VAL A C 1
ATOM 1516 O O . VAL A 1 193 ? -19.212 -7.312 19.955 1.00 82.94 193 VAL A O 1
ATOM 1519 N N . GLN A 1 194 ? -17.655 -8.254 18.644 1.00 77.44 194 GLN A N 1
ATOM 1520 C CA . GLN A 1 194 ? -16.572 -8.103 19.625 1.00 77.44 194 GLN A CA 1
ATOM 1521 C C . GLN A 1 194 ? -16.292 -6.631 19.931 1.00 77.44 194 GLN A C 1
ATOM 1523 O O . GLN A 1 194 ? -16.253 -6.255 21.099 1.00 77.44 194 GLN A O 1
ATOM 1528 N N . VAL A 1 195 ? -16.172 -5.791 18.899 1.00 70.44 195 VAL A N 1
ATOM 1529 C CA . VAL A 1 195 ? -15.951 -4.345 19.059 1.00 70.44 195 VAL A CA 1
ATOM 1530 C C . VAL A 1 195 ? -17.091 -3.699 19.841 1.00 70.44 195 VAL A C 1
ATOM 1532 O O . VAL A 1 195 ? -16.832 -2.935 20.766 1.00 70.44 195 VAL A O 1
ATOM 1535 N N . GLN A 1 196 ? -18.345 -4.041 19.529 1.00 66.81 196 GLN A N 1
ATOM 1536 C CA . GLN A 1 196 ? -19.497 -3.533 20.271 1.00 66.81 196 GLN A CA 1
ATOM 1537 C C . GLN A 1 196 ? -19.422 -3.913 21.754 1.00 66.81 196 GLN A C 1
ATOM 1539 O O . GLN A 1 196 ? -19.658 -3.071 22.610 1.00 66.81 196 GLN A O 1
ATOM 1544 N N . THR A 1 197 ? -19.062 -5.158 22.069 1.00 67.88 197 THR A N 1
ATOM 1545 C CA . THR A 1 197 ? -19.008 -5.638 23.459 1.00 67.88 197 THR A CA 1
ATOM 1546 C C . THR A 1 197 ? -17.921 -4.921 24.269 1.00 67.88 197 THR A C 1
ATOM 1548 O O . THR A 1 197 ? -18.156 -4.587 25.426 1.00 67.88 197 THR A O 1
ATOM 1551 N N . SER A 1 198 ? -16.774 -4.614 23.656 1.00 62.03 198 SER A N 1
ATOM 1552 C CA . SER A 1 198 ? -15.668 -3.888 24.298 1.00 62.03 198 SER A CA 1
ATOM 1553 C C . SER A 1 198 ? -15.958 -2.407 24.569 1.00 62.03 198 SER A C 1
ATOM 1555 O O . SER A 1 198 ? -15.304 -1.816 25.417 1.00 62.03 198 SER A O 1
ATOM 1557 N N . ILE A 1 199 ? -16.905 -1.790 23.854 1.00 60.41 199 ILE A N 1
ATOM 1558 C CA . ILE A 1 199 ? -17.286 -0.376 24.049 1.00 60.41 199 ILE A CA 1
ATOM 1559 C C . ILE A 1 199 ? -18.190 -0.193 25.283 1.00 60.41 199 ILE A C 1
ATOM 1561 O O . ILE A 1 199 ? -18.293 0.909 25.815 1.00 60.41 199 ILE A O 1
ATOM 1565 N N . PHE A 1 200 ? -18.846 -1.261 25.748 1.00 53.78 200 PHE A N 1
ATOM 1566 C CA . PHE A 1 200 ? -19.777 -1.231 26.884 1.00 53.78 200 PHE A CA 1
ATOM 1567 C C . PHE A 1 200 ? -19.206 -1.844 28.180 1.00 53.78 200 PHE A C 1
ATOM 1569 O O . PHE A 1 200 ? -19.980 -2.133 29.096 1.00 53.78 200 PHE A O 1
ATOM 1576 N N . GLN A 1 201 ? -17.888 -2.056 28.261 1.00 45.44 201 GLN A N 1
ATOM 1577 C CA . GLN A 1 201 ? -17.162 -2.448 29.481 1.00 45.44 201 GLN A CA 1
ATOM 1578 C C . GLN A 1 201 ? -16.326 -1.285 30.006 1.00 45.44 201 GLN A C 1
ATOM 1580 O O . GLN A 1 201 ? -16.263 -1.153 31.248 1.00 45.44 201 GLN A O 1
#

Secondary structure (DSSP, 8-state):
-HHHHHHHHHHHHHHHHHT---HHHHHHHHHHHHHHHHHHHH-GGG---HHHHHHHHHHHHHHTSHHHHHHTT--S-SSHHHHHHHHHHHHHHHHHHHHHHTT------THHHHHHHHHHHHHHHHHHHHHHHHHHHHHHS-S---HHHHHHHHHHHHHHH-GGGHHHHHHHHHHH-S---HHHHHHHHHHHHHHHHHHT-

pLDDT: mean 72.47, std 13.95, range [39.62, 92.5]

Sequence (201 aa):
MLVDSQLPNIMHIVTCLAADESNFIRCSIFAIVSNIFHGIAANPVYNLSEDLRRSLTLFLRQLSSEETMRLFNVIELESAQEVVNSALRMQMIENADRIAHDSSDDKKSIDDDQNMHTSLSNIHQLLTLLIAMVTDVEKGLEGERDWLVAWRNTARKWAFTASNVQIRSLIAFSCLANSISDNDIKAVVSILVQVQTSIFQ